Protein AF-A0ABD0J1U8-F1 (afdb_monomer_lite)

Organism: NCBI:txid370345

Sequence (239 aa):
SVDDGRGDAQSVDDGRGDVHSVDDGRGDVHSVDDGRGDVHSVDDGRGDVHSVDDGRGDVHSVDDGWGDAQSVDDGWGDAQSVDSSGEEGQGSTCTTLSYARHEAARKEAAKKKLLKQANRMVSRSTARIKPVEIGDNVLPVPKFDRGRGDPANLLGVILDNGVNGLRVGTKVGILSGKFPRNQLELTTYKGTKEMIPQSETTVRSAVRMMPVGHSQGFRKCHCQSTCLTVFMFESRHAL

pLDDT: mean 71.35, std 15.1, range [33.25, 96.44]

Structure (mmCIF, N/CA/C/O backbone):
data_AF-A0ABD0J1U8-F1
#
_entry.id   AF-A0ABD0J1U8-F1
#
loop_
_atom_site.group_PDB
_atom_site.id
_atom_site.type_symbol
_atom_site.label_atom_id
_atom_site.label_alt_id
_atom_site.label_comp_id
_atom_site.label_asym_id
_atom_site.label_entity_id
_atom_site.label_seq_id
_atom_site.pdbx_PDB_ins_code
_atom_site.Cartn_x
_atom_site.Cartn_y
_atom_site.Cartn_z
_atom_site.occupancy
_atom_site.B_iso_or_equiv
_atom_site.auth_seq_id
_atom_site.auth_comp_id
_atom_site.auth_asym_id
_atom_site.auth_atom_id
_atom_site.pdbx_PDB_model_num
ATOM 1 N N . SER A 1 1 ? -19.023 -8.502 51.034 1.00 64.81 1 SER A N 1
ATOM 2 C CA . SER A 1 1 ? -19.736 -8.436 52.329 1.00 64.81 1 SER A CA 1
ATOM 3 C C . SER A 1 1 ? -21.012 -9.254 52.225 1.00 64.81 1 SER A C 1
ATOM 5 O O . SER A 1 1 ? -21.463 -9.480 51.112 1.00 64.81 1 SER A O 1
ATOM 7 N N . VAL A 1 2 ? -21.542 -9.746 53.348 1.00 73.44 2 VAL A N 1
ATOM 8 C CA . VAL A 1 2 ? -22.869 -10.386 53.414 1.00 73.44 2 VAL A CA 1
ATOM 9 C C . VAL A 1 2 ? -23.603 -9.773 54.608 1.00 73.44 2 VAL A C 1
ATOM 11 O O . VAL A 1 2 ? -23.021 -9.788 55.699 1.00 73.44 2 VAL A O 1
ATOM 14 N N . ASP A 1 3 ? -24.795 -9.205 54.407 1.00 74.00 3 ASP A N 1
ATOM 15 C CA . ASP A 1 3 ? -25.694 -8.747 55.481 1.00 74.00 3 ASP A CA 1
ATOM 16 C C . ASP A 1 3 ? -27.055 -9.455 55.378 1.00 74.00 3 ASP A C 1
ATOM 18 O O . ASP A 1 3 ? -27.629 -9.559 54.304 1.00 74.00 3 ASP A O 1
ATOM 22 N N . ASP A 1 4 ? -27.559 -9.950 56.511 1.00 72.69 4 ASP A N 1
ATOM 23 C CA . ASP A 1 4 ? -28.862 -10.635 56.606 1.00 72.69 4 ASP A CA 1
ATOM 24 C C . ASP A 1 4 ? -29.835 -9.829 57.505 1.00 72.69 4 ASP A C 1
ATOM 26 O O . ASP A 1 4 ? -30.744 -10.378 58.144 1.00 72.69 4 ASP A O 1
ATOM 30 N N . GLY A 1 5 ? -29.565 -8.531 57.702 1.00 67.31 5 GLY A N 1
ATOM 31 C CA . GLY A 1 5 ? -30.065 -7.734 58.818 1.00 67.31 5 GLY A CA 1
ATOM 32 C C . GLY A 1 5 ? -30.777 -6.441 58.417 1.00 67.31 5 GLY A C 1
ATOM 33 O O . GLY A 1 5 ? -31.541 -6.369 57.461 1.00 67.31 5 GLY A O 1
ATOM 34 N N . ARG A 1 6 ? -30.627 -5.413 59.259 1.00 70.69 6 ARG A N 1
ATOM 35 C CA . ARG A 1 6 ? -30.940 -4.022 58.899 1.00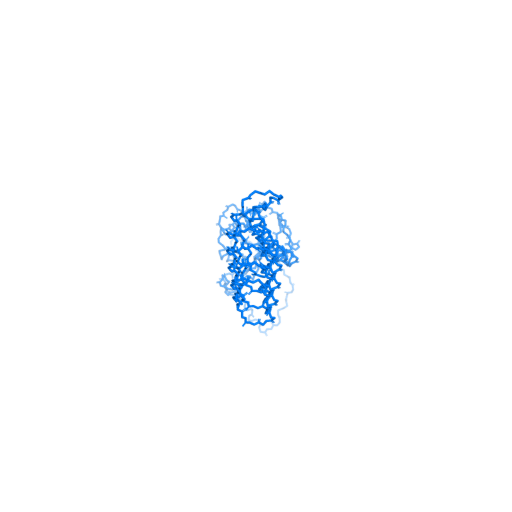 70.69 6 ARG A CA 1
ATOM 36 C C . ARG A 1 6 ? -29.615 -3.274 58.865 1.00 70.69 6 ARG A C 1
ATOM 38 O O . ARG A 1 6 ? -29.211 -2.749 59.909 1.00 70.69 6 ARG A O 1
ATOM 45 N N . GLY A 1 7 ? -28.948 -3.271 57.723 1.00 67.56 7 GLY A N 1
ATOM 46 C CA . GLY A 1 7 ? -27.665 -2.612 57.531 1.00 67.56 7 GLY A CA 1
ATOM 47 C C . GLY A 1 7 ? -27.258 -2.603 56.064 1.00 67.56 7 GLY A C 1
ATOM 48 O O . GLY A 1 7 ? -27.683 -3.461 55.309 1.00 67.56 7 GLY A O 1
ATOM 49 N N . ASP A 1 8 ? -26.445 -1.622 55.682 1.00 76.44 8 ASP A N 1
ATOM 50 C CA . ASP A 1 8 ? -25.986 -1.461 54.300 1.00 76.44 8 ASP A CA 1
ATOM 51 C C . ASP A 1 8 ? -24.741 -2.323 54.042 1.00 76.44 8 ASP A C 1
ATOM 53 O O . ASP A 1 8 ? -23.798 -2.343 54.850 1.00 76.44 8 ASP A O 1
ATOM 57 N N . ALA A 1 9 ? -24.690 -2.992 52.891 1.00 76.88 9 ALA A N 1
ATOM 58 C CA . ALA A 1 9 ? -23.528 -3.761 52.465 1.00 76.88 9 ALA A CA 1
ATOM 59 C C . ALA A 1 9 ? -22.595 -2.886 51.619 1.00 76.88 9 ALA A C 1
ATOM 61 O O . ALA A 1 9 ? -22.830 -2.652 50.438 1.00 76.88 9 ALA A O 1
ATOM 62 N N . GLN A 1 10 ? -21.488 -2.432 52.214 1.00 79.94 10 GLN A N 1
ATOM 63 C CA . GLN A 1 10 ? -20.494 -1.608 51.517 1.00 79.94 10 GLN A CA 1
ATOM 64 C C . GLN A 1 10 ? -19.186 -2.359 51.264 1.00 79.94 10 GLN A C 1
ATOM 66 O O . GLN A 1 10 ? -18.650 -3.022 52.158 1.00 79.94 10 GLN A O 1
ATOM 71 N N . SER A 1 11 ? -18.649 -2.223 50.055 1.00 79.25 11 SER A N 1
ATOM 72 C CA . SER A 1 11 ? -17.371 -2.813 49.656 1.00 79.25 11 SER A CA 1
ATOM 73 C C . SER A 1 11 ? -16.607 -1.903 48.694 1.00 79.25 11 SER A C 1
ATOM 75 O O . SER A 1 11 ? -17.197 -1.266 47.826 1.00 79.25 11 SER A O 1
ATOM 77 N N . VAL A 1 12 ? -15.291 -1.813 48.894 1.00 82.88 12 VAL A N 1
ATOM 78 C CA . VAL A 1 12 ? -14.382 -0.990 48.086 1.00 82.88 12 VAL A CA 1
ATOM 79 C C . VAL A 1 12 ? -13.095 -1.778 47.852 1.00 82.88 12 VAL A C 1
ATOM 81 O O . VAL A 1 12 ? -12.509 -2.255 48.832 1.00 82.88 12 VAL A O 1
ATOM 84 N N . ASP A 1 13 ? -12.657 -1.912 46.599 1.00 81.81 13 ASP A N 1
ATOM 85 C CA . ASP A 1 13 ? -11.310 -2.386 46.248 1.00 81.81 13 ASP A CA 1
ATOM 86 C C . ASP A 1 13 ? -10.577 -1.363 45.366 1.00 81.81 13 ASP A C 1
ATOM 88 O O . ASP A 1 13 ? -11.119 -0.841 44.403 1.00 81.81 13 ASP A O 1
ATOM 92 N N . ASP A 1 14 ? -9.311 -1.095 45.691 1.00 79.94 14 ASP A N 1
ATOM 93 C CA . ASP A 1 14 ? -8.431 -0.194 44.919 1.00 79.94 14 ASP A CA 1
ATOM 94 C C . ASP A 1 14 ? -7.269 -0.983 44.268 1.00 79.94 14 ASP A C 1
ATOM 96 O O . ASP A 1 14 ? -6.225 -0.433 43.890 1.00 79.94 14 ASP A O 1
ATOM 100 N N . GLY A 1 15 ? -7.360 -2.317 44.266 1.00 72.94 15 GLY A N 1
ATOM 101 C CA . GLY A 1 15 ? -6.222 -3.218 44.153 1.00 72.94 15 GLY A CA 1
ATOM 102 C C . GLY A 1 15 ? -6.317 -4.223 43.008 1.00 72.94 15 GLY A C 1
ATOM 103 O O . GLY A 1 15 ? -6.422 -3.892 41.829 1.00 72.94 15 GLY A O 1
ATOM 104 N N . ARG A 1 16 ? -6.092 -5.489 43.353 1.00 76.56 16 ARG A N 1
ATOM 105 C CA . ARG A 1 16 ? -6.311 -6.642 42.475 1.00 76.56 16 ARG A CA 1
ATOM 106 C C . ARG A 1 16 ? -7.128 -7.638 43.276 1.00 76.56 16 ARG A C 1
ATOM 108 O O . ARG A 1 16 ? -6.538 -8.512 43.919 1.00 76.56 16 ARG A O 1
ATOM 115 N N . GLY A 1 17 ? -8.437 -7.489 43.243 1.00 73.62 17 GLY A N 1
ATOM 116 C CA . GLY A 1 17 ? -9.381 -8.378 43.889 1.00 73.62 17 GLY A CA 1
ATOM 117 C C . GLY A 1 17 ? -10.767 -8.182 43.301 1.00 73.62 17 GLY A C 1
ATOM 118 O O . GLY A 1 17 ? -11.072 -7.123 42.777 1.00 73.62 17 GLY A O 1
ATOM 119 N N . ASP A 1 18 ? -11.577 -9.230 43.373 1.00 81.12 18 ASP A N 1
ATOM 120 C CA . ASP A 1 18 ? -12.975 -9.162 42.963 1.00 81.12 18 ASP A CA 1
ATOM 121 C C . ASP A 1 18 ? -13.814 -8.680 44.152 1.00 81.12 18 ASP A C 1
ATOM 123 O O . ASP A 1 18 ? -13.594 -9.092 45.303 1.00 81.12 18 ASP A O 1
ATOM 127 N N . VAL A 1 19 ? -14.785 -7.815 43.881 1.00 79.44 19 VAL A N 1
ATOM 128 C CA . VAL A 1 19 ? -15.700 -7.276 44.883 1.00 79.44 19 VAL A CA 1
ATOM 129 C C . VAL A 1 19 ? -16.987 -8.089 44.851 1.00 79.44 19 VAL A C 1
ATOM 131 O O . VAL A 1 19 ? -17.669 -8.146 43.838 1.00 79.44 19 VAL A O 1
ATOM 134 N N . HIS A 1 20 ? -17.345 -8.714 45.972 1.00 80.94 20 HIS A N 1
ATOM 135 C CA . HIS A 1 20 ? -18.583 -9.485 46.098 1.00 80.94 20 HIS A CA 1
ATOM 136 C C . HIS A 1 20 ? -19.423 -8.970 47.265 1.00 80.94 20 HIS A C 1
ATOM 138 O O . HIS A 1 20 ? -18.965 -9.025 48.413 1.00 80.94 20 HIS A O 1
ATOM 144 N N . SER A 1 21 ? -20.653 -8.547 46.983 1.00 80.38 21 SER A N 1
ATOM 145 C CA . SER A 1 21 ? -21.625 -8.052 47.965 1.00 80.38 21 SER A CA 1
ATOM 146 C C . SER A 1 21 ? -22.954 -8.783 47.821 1.00 80.38 21 SER A C 1
ATOM 148 O O . SER A 1 21 ? -23.446 -8.935 46.708 1.00 80.38 21 SER A O 1
ATOM 150 N N . VAL A 1 22 ? -23.503 -9.250 48.940 1.00 80.06 22 VAL A N 1
ATOM 151 C CA . VAL A 1 22 ? -24.814 -9.909 49.006 1.00 80.06 22 VAL A CA 1
ATOM 152 C C . VAL A 1 22 ? -25.609 -9.300 50.163 1.00 80.06 22 VAL A C 1
ATOM 154 O O . VAL A 1 22 ? -25.054 -9.194 51.260 1.00 80.06 22 VAL A O 1
ATOM 157 N N . ASP A 1 23 ? -26.856 -8.898 49.930 1.00 79.75 23 ASP A N 1
ATOM 158 C CA . ASP A 1 23 ? -27.799 -8.473 50.976 1.00 79.75 23 ASP A CA 1
ATOM 159 C C . ASP A 1 23 ? -29.132 -9.226 50.830 1.00 79.75 23 ASP A C 1
ATOM 161 O O . ASP A 1 23 ? -29.740 -9.237 49.765 1.00 79.75 23 ASP A O 1
ATOM 165 N N . ASP A 1 24 ? -29.576 -9.870 51.911 1.00 77.88 24 ASP A N 1
ATOM 166 C CA . ASP A 1 24 ? -30.868 -10.576 51.991 1.00 77.88 24 ASP A CA 1
ATOM 167 C C . ASP A 1 24 ? -31.862 -9.829 52.921 1.00 77.88 24 ASP A C 1
ATOM 169 O O . ASP A 1 24 ? -32.928 -10.340 53.295 1.00 77.88 24 ASP A O 1
ATOM 173 N N . GLY A 1 25 ? -31.483 -8.633 53.388 1.00 71.25 25 GLY A N 1
ATOM 174 C CA . GLY A 1 25 ? -32.097 -7.906 54.490 1.00 71.25 25 GLY A CA 1
ATOM 175 C C . GLY A 1 25 ? -32.844 -6.629 54.093 1.00 71.25 25 GLY A C 1
ATOM 176 O O . GLY A 1 25 ? -33.720 -6.596 53.227 1.00 71.25 25 GLY A O 1
ATOM 177 N N . ARG A 1 26 ? -32.625 -5.571 54.876 1.00 74.75 26 ARG A N 1
ATOM 178 C CA . ARG A 1 26 ? -33.184 -4.228 54.662 1.00 74.75 26 ARG A CA 1
ATOM 179 C C . ARG A 1 26 ? -32.033 -3.226 54.745 1.00 74.75 26 ARG A C 1
ATOM 181 O O . ARG A 1 26 ? -31.763 -2.722 55.844 1.00 74.75 26 ARG A O 1
ATOM 188 N N . GLY A 1 27 ? -31.408 -2.942 53.615 1.00 70.00 27 GLY A N 1
ATOM 189 C CA . GLY A 1 27 ? -30.281 -2.028 53.477 1.00 70.00 27 GLY A CA 1
ATOM 190 C C . GLY A 1 27 ? -29.896 -1.871 52.012 1.00 70.00 27 GLY A C 1
ATOM 191 O O . GLY A 1 27 ? -30.424 -2.582 51.169 1.00 70.00 27 GLY A O 1
ATOM 192 N N . ASP A 1 28 ? -29.031 -0.902 51.723 1.00 79.69 28 ASP A N 1
ATOM 193 C CA . ASP A 1 28 ? -28.550 -0.652 50.361 1.00 79.69 28 ASP A CA 1
ATOM 194 C C . ASP A 1 28 ? -27.205 -1.362 50.124 1.00 79.69 28 ASP A C 1
ATOM 196 O O . ASP A 1 28 ? -26.344 -1.432 51.016 1.00 79.69 28 ASP A O 1
ATOM 200 N N . VAL A 1 29 ? -26.971 -1.837 48.898 1.00 77.56 29 VAL A N 1
ATOM 201 C CA . VAL A 1 29 ? -25.691 -2.434 48.492 1.00 77.56 29 VAL A CA 1
ATOM 202 C C . VAL A 1 29 ? -24.868 -1.413 47.715 1.00 77.56 29 VAL A C 1
ATOM 204 O O . VAL A 1 29 ? -25.245 -0.987 46.630 1.00 77.56 29 VAL A O 1
ATOM 207 N N . HIS A 1 30 ? -23.682 -1.070 48.218 1.00 81.38 30 HIS A N 1
ATOM 208 C CA . HIS A 1 30 ? -22.736 -0.195 47.526 1.00 81.38 30 HIS A CA 1
ATOM 209 C C . HIS A 1 30 ? -21.399 -0.898 47.280 1.00 81.38 30 HIS A C 1
ATOM 211 O O . HIS A 1 30 ? -20.700 -1.285 48.221 1.00 81.38 30 HIS A O 1
ATOM 217 N N . SER A 1 31 ? -21.006 -1.009 46.012 1.00 80.38 31 SER A N 1
ATOM 218 C CA . SER A 1 31 ? -19.732 -1.614 45.608 1.00 80.38 31 SER A CA 1
ATOM 219 C C . SER A 1 31 ? -18.943 -0.671 44.700 1.00 80.38 31 SER A C 1
ATOM 221 O O . SER A 1 31 ? -19.500 -0.137 43.743 1.00 80.38 31 SER A O 1
ATOM 223 N N . VAL A 1 32 ? -17.658 -0.461 44.996 1.00 81.81 32 VAL A N 1
ATOM 224 C CA . VAL A 1 32 ? -16.749 0.380 44.195 1.00 81.81 32 VAL A CA 1
ATOM 225 C C . VAL A 1 32 ? -15.451 -0.383 43.907 1.00 81.81 32 VAL A C 1
ATOM 227 O O . VAL A 1 32 ? -14.836 -0.880 44.851 1.00 81.81 32 VAL A O 1
ATOM 230 N N . ASP A 1 33 ? -15.033 -0.477 42.642 1.00 80.62 33 ASP A N 1
ATOM 231 C CA . ASP A 1 33 ? -13.704 -0.983 42.246 1.00 80.62 33 ASP A CA 1
ATOM 232 C C . ASP A 1 33 ? -12.960 0.043 41.372 1.00 80.62 33 ASP A C 1
ATOM 234 O O . ASP A 1 33 ? -13.420 0.429 40.302 1.00 80.62 33 ASP A O 1
ATOM 238 N N . ASP A 1 34 ? -11.781 0.477 41.819 1.00 79.88 34 ASP A N 1
ATOM 239 C CA . ASP A 1 34 ? -10.870 1.349 41.053 1.00 79.88 34 ASP A CA 1
ATOM 240 C C . ASP A 1 34 ? -9.654 0.561 40.504 1.00 79.88 34 ASP A C 1
ATOM 242 O O . ASP A 1 34 ? -8.696 1.119 39.946 1.00 79.88 34 ASP A O 1
ATOM 246 N N . GLY A 1 35 ? -9.637 -0.757 40.719 1.00 73.19 35 GLY A N 1
ATOM 247 C CA . GLY A 1 35 ? -8.500 -1.642 40.542 1.00 73.19 35 GLY A CA 1
ATOM 248 C C . GLY A 1 35 ? -8.587 -2.550 39.316 1.00 73.19 35 GLY A C 1
ATOM 249 O O . GLY A 1 35 ? -8.679 -2.130 38.158 1.00 73.19 35 GLY A O 1
ATOM 250 N N . ARG A 1 36 ? -8.361 -3.843 39.544 1.00 75.12 36 ARG A N 1
ATOM 251 C CA . ARG A 1 36 ? -8.436 -4.882 38.515 1.00 75.12 36 ARG A CA 1
ATOM 252 C C . ARG A 1 36 ? -9.024 -6.143 39.132 1.00 75.12 36 ARG A C 1
ATOM 254 O O . ARG A 1 36 ? -8.248 -7.029 39.519 1.00 75.12 36 ARG A O 1
ATOM 261 N N . GLY A 1 37 ? -10.342 -6.222 39.116 1.00 70.38 37 GLY A N 1
ATOM 262 C CA . GLY A 1 37 ? -11.151 -7.398 39.400 1.00 70.38 37 GLY A CA 1
ATOM 263 C C . GLY A 1 37 ? -12.588 -7.151 38.959 1.00 70.38 37 GLY A C 1
ATOM 264 O O . GLY A 1 37 ? -12.885 -6.102 38.400 1.00 70.38 37 GLY A O 1
ATOM 265 N N . ASP A 1 38 ? -13.440 -8.151 39.136 1.00 80.62 38 ASP A N 1
ATOM 266 C CA . ASP A 1 38 ? -14.850 -8.072 38.756 1.00 80.62 38 ASP A CA 1
ATOM 267 C C . ASP A 1 38 ? -15.706 -7.668 39.973 1.00 80.62 38 ASP A C 1
ATOM 269 O O . ASP A 1 38 ? -15.421 -8.063 41.110 1.00 80.62 38 ASP A O 1
ATOM 273 N N . VAL A 1 39 ? -16.781 -6.908 39.751 1.00 78.19 39 VAL A N 1
ATOM 274 C CA . VAL A 1 39 ? -17.740 -6.516 40.795 1.00 78.19 39 VAL A CA 1
ATOM 275 C C . VAL A 1 39 ? -19.014 -7.334 40.647 1.00 78.19 39 VAL A C 1
ATOM 277 O O . VAL A 1 39 ? -19.671 -7.310 39.614 1.00 78.19 39 VAL A O 1
ATOM 280 N N . HIS A 1 40 ? -19.416 -8.021 41.708 1.00 81.88 40 HIS A N 1
ATOM 281 C CA . HIS A 1 40 ? -20.642 -8.800 41.779 1.00 81.88 40 HIS A CA 1
ATOM 282 C C . HIS A 1 40 ? -21.486 -8.346 42.971 1.00 81.88 40 HIS A C 1
ATOM 284 O O . HIS A 1 40 ? -21.055 -8.438 44.121 1.00 81.88 40 HIS A O 1
ATOM 290 N N . SER A 1 41 ? -22.701 -7.876 42.711 1.00 78.69 41 SER A N 1
ATOM 291 C CA . SER A 1 41 ? -23.666 -7.469 43.736 1.00 78.69 41 SER A CA 1
ATOM 292 C C . SER A 1 41 ? -24.975 -8.236 43.559 1.00 78.69 41 SER A C 1
ATOM 294 O O . SER A 1 41 ? -25.466 -8.349 42.438 1.00 78.69 41 SER A O 1
ATOM 296 N N . VAL A 1 42 ? -25.510 -8.787 44.646 1.00 79.56 42 VAL A N 1
ATOM 297 C CA . VAL A 1 42 ? -26.798 -9.496 44.670 1.00 79.56 42 VAL A CA 1
ATOM 298 C C . VAL A 1 42 ? -27.633 -8.956 45.829 1.00 79.56 42 VAL A C 1
ATOM 300 O O . VAL A 1 42 ? -27.123 -8.905 46.946 1.00 79.56 42 VAL A O 1
ATOM 303 N N . ASP A 1 43 ? -28.874 -8.556 45.570 1.00 77.31 43 ASP A N 1
ATOM 304 C CA . ASP A 1 43 ? -29.834 -8.127 46.595 1.00 77.31 43 ASP A CA 1
ATOM 305 C C . ASP A 1 43 ? -31.179 -8.849 46.405 1.00 77.31 43 ASP A C 1
ATOM 307 O O . ASP A 1 43 ? -31.808 -8.760 45.350 1.00 77.31 43 ASP A O 1
ATOM 311 N N . ASP A 1 44 ? -31.603 -9.588 47.431 1.00 76.69 44 ASP A N 1
ATOM 312 C CA . ASP A 1 44 ? -32.898 -10.287 47.490 1.00 76.69 44 ASP A CA 1
ATOM 313 C C . ASP A 1 44 ? -33.863 -9.616 48.507 1.00 76.69 44 ASP A C 1
ATOM 315 O O . ASP A 1 44 ? -34.956 -10.124 48.807 1.00 76.69 44 ASP A O 1
ATOM 319 N N . GLY A 1 45 ? -33.457 -8.481 49.084 1.00 69.75 45 GLY A N 1
ATOM 320 C CA . GLY A 1 45 ? -34.061 -7.801 50.223 1.00 69.75 45 GLY A CA 1
ATOM 321 C C . GLY A 1 45 ? -34.912 -6.570 49.877 1.00 69.75 45 GLY A C 1
AT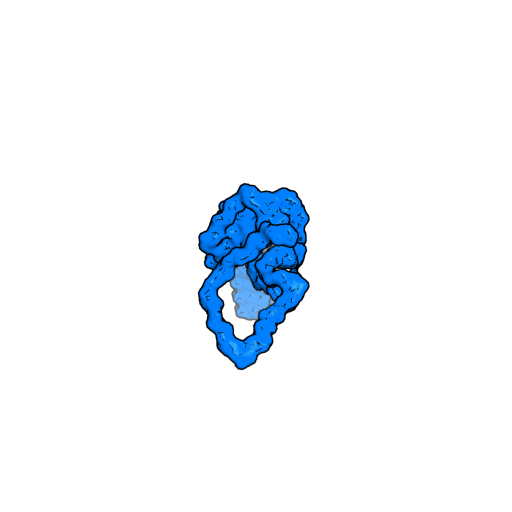OM 322 O O . GLY A 1 45 ? -35.764 -6.563 48.982 1.00 69.75 45 GLY A O 1
ATOM 323 N N . ARG A 1 46 ? -34.801 -5.522 50.703 1.00 71.69 46 ARG A N 1
ATOM 324 C CA . ARG A 1 46 ? -35.386 -4.196 50.432 1.00 71.69 46 ARG A CA 1
ATOM 325 C C . ARG A 1 46 ? -34.327 -3.103 50.576 1.00 71.69 46 ARG A C 1
ATOM 327 O O . ARG A 1 46 ? -34.181 -2.576 51.688 1.00 71.69 46 ARG A O 1
ATOM 334 N N . GLY A 1 47 ? -33.754 -2.700 49.455 1.00 69.06 47 GLY A N 1
ATOM 335 C CA . GLY A 1 47 ? -32.909 -1.525 49.278 1.00 69.06 47 GLY A CA 1
ATOM 336 C C . GLY A 1 47 ? -32.406 -1.460 47.842 1.00 69.06 47 GLY A C 1
ATOM 337 O O . GLY A 1 47 ? -32.834 -2.263 47.021 1.00 69.06 47 GLY A O 1
ATOM 338 N N . ASP A 1 48 ? -31.585 -0.460 47.536 1.00 75.88 48 ASP A N 1
ATOM 339 C CA . ASP A 1 48 ? -31.066 -0.228 46.186 1.00 75.88 48 ASP A CA 1
ATOM 340 C C . ASP A 1 48 ? -29.645 -0.796 46.030 1.00 75.88 48 ASP A C 1
ATOM 342 O O . ASP A 1 48 ? -28.822 -0.748 46.953 1.00 75.88 48 ASP A O 1
ATOM 346 N N . VAL A 1 49 ? -29.309 -1.261 44.823 1.00 71.94 49 VAL A N 1
ATOM 347 C CA . VAL A 1 49 ? -27.955 -1.725 44.486 1.00 71.94 49 VAL A CA 1
ATOM 348 C C . VAL A 1 49 ? -27.235 -0.682 43.640 1.00 71.94 49 VAL A C 1
ATOM 350 O O . VAL A 1 49 ? -27.671 -0.313 42.554 1.00 71.94 49 VAL A O 1
ATOM 353 N N . HIS A 1 50 ? -26.064 -0.247 44.088 1.00 78.00 50 HIS A N 1
ATOM 354 C CA . HIS A 1 50 ? -25.210 0.700 43.384 1.00 78.00 50 HIS A CA 1
ATOM 355 C C . HIS A 1 50 ? -23.790 0.150 43.230 1.00 78.00 50 HIS A C 1
ATOM 357 O O . HIS A 1 50 ? -23.049 0.002 44.204 1.00 78.00 50 HIS A O 1
ATOM 363 N N . SER A 1 51 ? -23.380 -0.087 41.987 1.00 73.69 51 SER A N 1
ATOM 364 C CA . SER A 1 51 ? -22.045 -0.586 41.644 1.00 73.69 51 SER A CA 1
ATOM 365 C C . SER A 1 51 ? -21.315 0.404 40.726 1.00 73.69 51 SER A C 1
ATOM 367 O O . SER A 1 51 ? -21.888 0.860 39.734 1.00 73.69 51 SER A O 1
ATOM 369 N N . VAL A 1 52 ? -20.061 0.734 41.040 1.00 76.50 52 VAL A N 1
ATOM 370 C CA . VAL A 1 52 ? -19.199 1.625 40.239 1.00 76.50 52 VAL A CA 1
ATOM 371 C C . VAL A 1 52 ? -17.853 0.943 39.979 1.00 76.50 52 VAL A C 1
ATOM 373 O O . VAL A 1 52 ? -17.221 0.498 40.932 1.00 76.50 52 VAL A O 1
ATOM 376 N N . ASP A 1 53 ? -17.420 0.871 38.718 1.00 73.75 53 ASP A N 1
ATOM 377 C CA . ASP A 1 53 ? -16.088 0.377 38.325 1.00 73.75 53 ASP A CA 1
ATOM 378 C C . ASP A 1 53 ? -15.371 1.373 37.391 1.00 73.75 53 ASP A C 1
ATOM 380 O O . ASP A 1 53 ? -15.839 1.670 36.288 1.00 73.75 53 ASP A O 1
ATOM 384 N N . ASP A 1 54 ? -14.220 1.885 37.831 1.00 72.94 54 ASP A N 1
ATOM 385 C CA . ASP A 1 54 ? -13.323 2.760 37.051 1.00 72.94 54 ASP A CA 1
ATOM 386 C C . ASP A 1 54 ? -12.043 2.017 36.589 1.00 72.94 54 ASP A C 1
ATOM 388 O O . ASP A 1 54 ? -11.142 2.586 35.949 1.00 72.94 54 ASP A O 1
ATOM 392 N N . GLY A 1 55 ? -11.944 0.730 36.920 1.00 66.25 55 GLY A N 1
ATOM 393 C CA . GLY A 1 55 ? -10.788 -0.134 36.777 1.00 66.25 55 GLY A CA 1
ATOM 394 C C . GLY A 1 55 ? -10.812 -1.034 35.537 1.00 66.25 55 GLY A C 1
ATOM 395 O O . GLY A 1 55 ? -10.989 -0.614 34.384 1.00 66.25 55 GLY A O 1
ATOM 396 N N . ARG A 1 56 ? -10.447 -2.304 35.736 1.00 68.06 56 ARG A N 1
ATOM 397 C CA . ARG A 1 56 ? -10.352 -3.312 34.669 1.00 68.06 56 ARG A CA 1
ATOM 398 C C . ARG A 1 56 ? -10.919 -4.653 35.129 1.00 68.06 56 ARG A C 1
ATOM 400 O O . ARG A 1 56 ? -10.134 -5.591 35.314 1.00 68.06 56 ARG A O 1
ATOM 407 N N . GLY A 1 57 ? -12.239 -4.743 35.151 1.00 64.81 57 GLY A N 1
ATOM 408 C CA . GLY A 1 57 ? -13.025 -5.974 35.182 1.00 64.81 57 GLY A CA 1
ATOM 409 C C . GLY A 1 57 ? -14.479 -5.685 34.828 1.00 64.81 57 GLY A C 1
ATOM 410 O O . GLY A 1 57 ? -14.769 -4.612 34.311 1.00 64.81 57 GLY A O 1
ATOM 411 N N . ASP A 1 58 ? -15.339 -6.684 34.981 1.00 73.75 58 ASP A N 1
ATOM 412 C CA . ASP A 1 58 ? -16.754 -6.618 34.619 1.00 73.75 58 ASP A CA 1
ATOM 413 C C . ASP A 1 58 ? -17.628 -6.382 35.867 1.00 73.75 58 ASP A C 1
ATOM 415 O O . ASP A 1 58 ? -17.328 -6.875 36.956 1.00 73.75 58 ASP A O 1
ATOM 419 N N . VAL A 1 59 ? -18.748 -5.67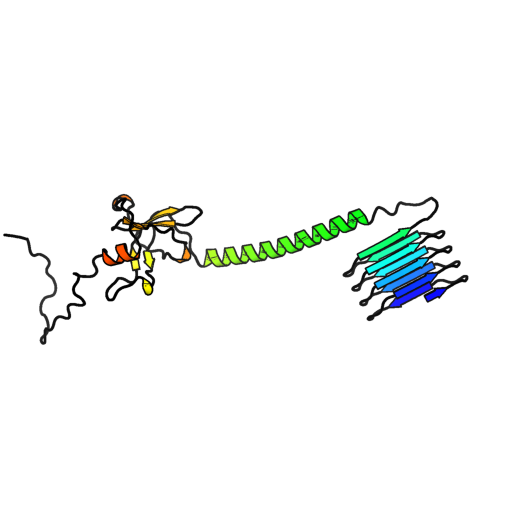0 35.711 1.00 69.44 59 VAL A N 1
ATOM 420 C CA . VAL A 1 59 ? -19.727 -5.421 36.783 1.00 69.44 59 VAL A CA 1
ATOM 421 C C . VAL A 1 59 ? -20.992 -6.238 36.540 1.00 69.44 59 VAL A C 1
ATOM 423 O O . VAL A 1 59 ? -21.584 -6.193 35.464 1.00 69.44 59 VAL A O 1
ATOM 426 N N . HIS A 1 60 ? -21.454 -6.949 37.560 1.00 75.19 60 HIS A N 1
ATOM 427 C CA . HIS A 1 60 ? -22.661 -7.763 37.544 1.00 75.19 60 HIS A CA 1
ATOM 428 C C . HIS A 1 60 ? -23.511 -7.485 38.785 1.00 75.19 60 HIS A C 1
ATOM 430 O O . HIS A 1 60 ? -23.150 -7.882 39.892 1.00 75.19 60 HIS A O 1
ATOM 436 N N . SER A 1 61 ? -24.670 -6.869 38.589 1.00 71.12 61 SER A N 1
ATOM 437 C CA . SER A 1 61 ? -25.636 -6.563 39.644 1.00 71.12 61 SER A CA 1
ATOM 438 C C . SER A 1 61 ? -26.942 -7.320 39.387 1.00 71.12 61 SER A C 1
ATOM 440 O O . SER A 1 61 ? -27.445 -7.330 38.261 1.00 71.12 61 SER A O 1
ATOM 442 N N . VAL A 1 62 ? -27.481 -7.976 40.409 1.00 72.94 62 VAL A N 1
ATOM 443 C CA . VAL A 1 62 ? -28.777 -8.667 40.363 1.00 72.94 62 VAL A CA 1
ATOM 444 C C . VAL A 1 62 ? -29.609 -8.197 41.551 1.00 72.94 62 VAL A C 1
ATOM 446 O O . VAL A 1 62 ? -29.144 -8.319 42.679 1.00 72.94 62 VAL A O 1
ATOM 449 N N . ASP A 1 63 ? -30.803 -7.673 41.292 1.00 71.88 63 ASP A N 1
ATOM 450 C CA . ASP A 1 63 ? -31.783 -7.291 42.312 1.00 71.88 63 ASP A CA 1
ATOM 451 C C . ASP A 1 63 ? -33.127 -7.980 42.020 1.00 71.88 63 ASP A C 1
ATOM 453 O O . ASP A 1 63 ? -33.810 -7.693 41.027 1.00 71.88 63 ASP A O 1
ATOM 457 N N . ASP A 1 64 ? -33.490 -8.932 42.882 1.00 68.88 64 ASP A N 1
ATOM 458 C CA . ASP A 1 64 ? -34.773 -9.643 42.858 1.00 68.88 64 ASP A CA 1
ATOM 459 C C . ASP A 1 64 ? -35.720 -9.176 43.997 1.00 68.88 64 ASP A C 1
ATOM 461 O O . ASP A 1 64 ? -36.801 -9.750 44.206 1.00 68.88 64 ASP A O 1
ATOM 465 N N . GLY A 1 65 ? -35.332 -8.119 44.721 1.00 64.56 65 GLY A N 1
ATOM 466 C CA . GLY A 1 65 ? -35.990 -7.538 45.886 1.00 64.56 65 GLY A CA 1
ATOM 467 C C . GLY A 1 65 ? -36.947 -6.371 45.589 1.00 64.56 65 GLY A C 1
ATOM 468 O O . GLY A 1 65 ? -37.628 -6.305 44.561 1.00 64.56 65 GLY A O 1
ATOM 469 N N . TRP A 1 66 ? -37.111 -5.468 46.567 1.00 63.53 66 TRP A N 1
ATOM 470 C CA . TRP A 1 66 ? -37.853 -4.203 46.398 1.00 63.53 66 TRP A CA 1
ATOM 471 C C . TRP A 1 66 ? -36.887 -3.011 46.400 1.00 63.53 66 TRP A C 1
ATOM 473 O O . TRP A 1 66 ? -36.826 -2.292 47.406 1.00 63.53 66 TRP A O 1
ATOM 483 N N . GLY A 1 67 ? -36.224 -2.799 45.265 1.00 63.44 67 GLY A N 1
ATOM 484 C CA . GLY A 1 67 ? -35.358 -1.660 44.960 1.00 63.44 67 GLY A CA 1
ATOM 485 C C . GLY A 1 67 ? -35.041 -1.564 43.466 1.00 63.44 67 GLY A C 1
ATOM 486 O O . GLY A 1 67 ? -35.744 -2.169 42.645 1.00 63.44 67 GLY A O 1
ATOM 487 N N . ASP A 1 68 ? -34.040 -0.749 43.133 1.00 62.19 68 ASP A N 1
ATOM 488 C CA . ASP A 1 68 ? -33.455 -0.636 41.794 1.00 62.19 68 ASP A CA 1
ATOM 489 C C . ASP A 1 68 ? -31.945 -0.971 41.819 1.00 62.19 68 ASP A C 1
ATOM 491 O O . ASP A 1 68 ? -31.212 -0.475 42.681 1.00 62.19 68 ASP A O 1
ATOM 495 N N . ALA A 1 69 ? -31.424 -1.683 40.806 1.00 62.62 69 ALA A N 1
ATOM 496 C CA . ALA A 1 69 ? -29.983 -1.813 40.583 1.00 62.62 69 ALA A CA 1
ATOM 497 C C . ALA A 1 69 ? -29.444 -0.844 39.521 1.00 62.62 69 ALA A C 1
ATOM 499 O O . ALA A 1 69 ? -29.865 -0.779 38.361 1.00 62.62 69 ALA A O 1
ATOM 500 N N . GLN A 1 70 ? -28.388 -0.129 39.896 1.00 67.44 70 GLN A N 1
ATOM 501 C CA . GLN A 1 70 ? -27.634 0.770 39.037 1.00 67.44 70 GLN A CA 1
ATOM 502 C C . GLN A 1 70 ? -26.159 0.375 39.011 1.00 67.44 70 GLN A C 1
ATOM 504 O O . GLN A 1 70 ? -25.468 0.399 40.026 1.00 67.44 70 GLN A O 1
ATOM 509 N N . SER A 1 71 ? -25.654 0.088 37.813 1.00 63.97 71 SER A N 1
ATOM 510 C CA . SER A 1 71 ? -24.238 -0.191 37.568 1.00 63.97 71 SER A CA 1
ATOM 511 C C . SER A 1 71 ? -23.643 0.840 36.606 1.00 63.97 71 SER A C 1
ATOM 513 O O . SER A 1 71 ? -24.198 1.062 35.523 1.00 63.97 71 SER A O 1
ATOM 515 N N . VAL A 1 72 ? -22.508 1.435 36.968 1.00 65.94 72 VAL A N 1
ATOM 516 C CA . VAL A 1 72 ? -21.733 2.364 36.131 1.00 65.94 72 VAL A CA 1
ATOM 517 C C . VAL A 1 72 ? -20.323 1.801 35.945 1.00 65.94 72 VAL A C 1
ATOM 519 O O . VAL A 1 72 ? -19.667 1.486 36.929 1.00 65.94 72 VAL A O 1
ATOM 522 N N . ASP A 1 73 ? -19.870 1.676 34.696 1.00 63.09 73 ASP A N 1
ATOM 523 C CA . ASP A 1 73 ? -18.515 1.222 34.341 1.00 63.09 73 ASP A CA 1
ATOM 524 C C . ASP A 1 73 ? -17.898 2.198 33.327 1.00 63.09 73 ASP A C 1
ATOM 526 O O . ASP A 1 73 ? -18.336 2.283 32.170 1.00 63.09 73 ASP A O 1
ATOM 530 N N . ASP A 1 74 ? -16.906 2.964 33.785 1.00 64.62 74 ASP A N 1
ATOM 531 C CA . ASP A 1 74 ? -16.102 3.888 32.973 1.00 64.62 74 ASP A CA 1
ATOM 532 C C . ASP A 1 74 ? -14.710 3.291 32.627 1.00 64.62 74 ASP A C 1
ATOM 534 O O . ASP A 1 74 ? -13.871 3.941 31.978 1.00 64.62 74 ASP A O 1
ATOM 538 N N . GLY A 1 75 ? -14.482 2.027 33.004 1.00 59.66 75 GLY A N 1
ATOM 539 C CA . GLY A 1 75 ? -13.253 1.251 32.898 1.00 59.66 75 GLY A CA 1
ATOM 540 C C . GLY A 1 75 ? -13.107 0.391 31.628 1.00 59.66 75 GLY A C 1
ATOM 541 O O . GLY A 1 75 ? -13.450 0.772 30.497 1.00 59.66 75 GLY A O 1
ATOM 542 N N . TRP A 1 76 ? -12.418 -0.751 31.768 1.00 57.44 76 TRP A N 1
ATOM 543 C CA . TRP A 1 76 ? -12.040 -1.661 30.665 1.00 57.44 76 TRP A CA 1
ATOM 544 C C . TRP A 1 76 ? -12.841 -2.974 30.591 1.00 57.44 76 TRP A C 1
ATOM 546 O O . TRP A 1 76 ? -12.411 -3.851 29.824 1.00 57.44 76 TRP A O 1
ATOM 556 N N . GLY A 1 77 ? -13.962 -3.104 31.300 1.00 55.06 77 GLY A N 1
ATOM 557 C CA . GLY A 1 77 ? -14.880 -4.240 31.172 1.00 55.06 77 GLY A CA 1
ATOM 558 C C . GLY A 1 77 ? -16.279 -3.856 30.703 1.00 55.06 77 GLY A C 1
ATOM 559 O O . GLY A 1 77 ? -16.425 -2.925 29.897 1.00 55.06 77 GLY A O 1
ATOM 560 N N . ASP A 1 78 ? -17.247 -4.689 31.082 1.00 57.47 78 ASP A N 1
ATOM 561 C CA . ASP A 1 78 ? -18.666 -4.587 30.762 1.00 57.47 78 ASP A CA 1
ATOM 562 C C . ASP A 1 78 ? -19.522 -4.572 32.051 1.00 57.47 78 ASP A C 1
ATOM 564 O O . ASP A 1 78 ? -19.347 -5.412 32.929 1.00 57.47 78 ASP A O 1
ATOM 568 N N . ALA A 1 79 ? -20.539 -3.703 32.119 1.00 59.34 79 ALA A N 1
ATOM 569 C CA . ALA A 1 79 ? -21.530 -3.686 33.202 1.00 59.34 79 ALA A CA 1
ATOM 570 C C . ALA A 1 79 ? -22.876 -4.324 32.811 1.00 59.34 79 ALA A C 1
ATOM 572 O O . ALA A 1 79 ? -23.446 -4.039 31.748 1.00 59.34 79 ALA A O 1
ATOM 573 N N . GLN A 1 80 ? -23.415 -5.159 33.697 1.00 63.34 80 GLN A N 1
ATOM 574 C CA . GLN A 1 80 ? -24.700 -5.839 33.572 1.00 63.34 80 GLN A CA 1
ATOM 575 C C . GLN A 1 80 ? -25.509 -5.669 34.857 1.00 63.34 80 GLN A C 1
ATOM 577 O O . GLN A 1 80 ? -25.059 -6.090 35.916 1.00 63.34 80 GLN A O 1
ATOM 582 N N . SER A 1 81 ? -26.724 -5.133 34.747 1.00 61.69 81 SER A N 1
ATOM 583 C CA . SER A 1 81 ? -27.713 -5.142 35.825 1.00 61.69 81 SER A CA 1
ATOM 584 C C . SER A 1 81 ? -28.968 -5.906 35.404 1.00 61.69 81 SER A C 1
ATOM 586 O O . SER A 1 81 ? -29.386 -5.851 34.238 1.00 61.69 81 SER A O 1
ATOM 588 N N . VAL A 1 82 ? -29.541 -6.660 36.339 1.00 65.94 82 VAL A N 1
ATOM 589 C CA . VAL A 1 82 ? -30.800 -7.392 36.178 1.00 65.94 82 VAL A CA 1
ATOM 590 C C . VAL A 1 82 ? -31.704 -7.025 37.349 1.00 65.94 82 VAL A C 1
ATOM 592 O O . VAL A 1 82 ? -31.381 -7.382 38.473 1.00 65.94 82 VAL A O 1
ATOM 595 N N . ASP A 1 83 ? -32.818 -6.350 37.053 1.00 60.09 83 ASP A N 1
ATOM 596 C CA . ASP A 1 83 ? -33.822 -5.928 38.038 1.00 60.09 83 ASP A CA 1
ATOM 597 C C . ASP A 1 83 ? -35.153 -6.638 37.792 1.00 60.09 83 ASP A C 1
ATOM 599 O O . ASP A 1 83 ? -35.721 -6.552 36.692 1.00 60.09 83 ASP A O 1
ATOM 603 N N . SER A 1 84 ? -35.683 -7.287 38.826 1.00 54.78 84 SER A N 1
ATOM 604 C CA . SER A 1 84 ? -37.001 -7.933 38.819 1.00 54.78 84 SER A CA 1
ATOM 605 C C . SER A 1 84 ? -38.034 -7.162 39.663 1.00 54.78 84 SER A C 1
ATOM 607 O O . SER A 1 84 ? -38.934 -7.772 40.241 1.00 54.78 84 SER A O 1
ATOM 609 N N . SER A 1 85 ? -37.951 -5.830 39.761 1.00 51.88 85 SER A N 1
ATOM 610 C CA . SER A 1 85 ? -38.818 -5.054 40.662 1.00 51.88 85 SER A CA 1
ATOM 611 C C . SER A 1 85 ? -40.253 -4.837 40.130 1.00 51.88 85 SER A C 1
ATOM 613 O O . SER A 1 85 ? -40.521 -4.611 38.944 1.00 51.88 85 SER A O 1
ATOM 615 N N . GLY A 1 86 ? -41.232 -4.941 41.039 1.00 49.59 86 GLY A N 1
ATOM 616 C CA . GLY A 1 86 ? -42.656 -4.713 40.779 1.00 49.59 86 GLY A CA 1
ATOM 617 C C . GLY A 1 86 ? -43.050 -3.231 40.837 1.00 49.59 86 GLY A C 1
ATOM 618 O O . GLY A 1 86 ? -43.360 -2.738 41.912 1.00 49.59 86 GLY A O 1
ATOM 619 N N . GLU A 1 87 ? -43.081 -2.589 39.662 1.00 46.34 87 GLU A N 1
ATOM 620 C CA . GLU A 1 87 ? -43.700 -1.295 39.274 1.00 46.34 87 GLU A CA 1
ATOM 621 C C . GLU A 1 87 ? -43.506 -0.048 40.178 1.00 46.34 87 GLU A C 1
ATOM 623 O O . GLU A 1 87 ? -44.174 0.121 41.191 1.00 46.34 87 GLU A O 1
ATOM 628 N N . GLU A 1 88 ? -42.712 0.928 39.713 1.00 42.56 88 GLU A N 1
ATOM 629 C CA . GLU A 1 88 ? -43.127 2.227 39.123 1.00 42.56 88 GLU A CA 1
ATOM 630 C C . GLU A 1 88 ? -41.965 3.242 39.220 1.00 42.56 88 GLU A C 1
ATOM 632 O O . GLU A 1 88 ? -41.790 3.897 40.243 1.00 42.56 88 GLU A O 1
ATOM 637 N N . GLY A 1 89 ? -41.218 3.473 38.131 1.00 36.22 89 GLY A N 1
ATOM 638 C CA . GLY A 1 89 ? -40.319 4.635 38.082 1.00 36.22 89 GLY A CA 1
ATOM 639 C C . GLY A 1 89 ? -39.155 4.554 37.104 1.00 36.22 89 GLY A C 1
ATOM 640 O O . GLY A 1 89 ? -38.089 4.084 37.436 1.00 36.22 89 GLY A O 1
ATOM 641 N N . GLN A 1 90 ? -39.332 5.121 35.909 1.00 36.25 90 GLN A N 1
ATOM 642 C CA . GLN A 1 90 ? -38.231 5.564 35.034 1.00 36.25 90 GLN A CA 1
ATOM 643 C C . GLN A 1 90 ? -37.228 4.490 34.586 1.00 36.25 90 GLN A C 1
ATOM 645 O O . GLN A 1 90 ? -36.024 4.687 34.625 1.00 36.25 90 GLN A O 1
ATOM 650 N N . GLY A 1 91 ? -37.776 3.429 33.994 1.00 36.62 91 GLY A N 1
ATOM 651 C CA . GLY A 1 91 ? -37.242 2.752 32.813 1.00 36.62 91 GLY A CA 1
ATOM 652 C C . GLY A 1 91 ? -35.722 2.713 32.675 1.00 36.62 91 GLY A C 1
ATOM 653 O O . GLY A 1 91 ? -35.159 3.509 31.922 1.00 36.62 91 GLY A O 1
ATOM 654 N N . SER A 1 92 ? -35.111 1.693 33.276 1.00 46.34 92 SER A N 1
ATOM 655 C CA . SER A 1 92 ? -33.821 1.138 32.870 1.00 46.34 92 SER A CA 1
ATOM 656 C C . SER A 1 92 ? -33.863 0.816 31.374 1.00 46.34 92 SER A C 1
ATOM 658 O O . SER A 1 92 ? -34.297 -0.247 30.921 1.00 46.34 92 SER A O 1
ATOM 660 N N . THR A 1 93 ? -33.484 1.793 30.546 1.00 38.72 93 THR A N 1
ATOM 661 C CA . THR A 1 93 ? -33.427 1.627 29.099 1.00 38.72 93 THR A CA 1
ATOM 662 C C . THR A 1 93 ? -32.227 0.759 28.748 1.00 38.72 93 THR A C 1
ATOM 664 O O . THR A 1 93 ? -31.144 1.263 28.479 1.00 38.72 93 THR A O 1
ATOM 667 N N . CYS A 1 94 ? -32.465 -0.548 28.697 1.00 42.84 94 CYS A N 1
ATOM 668 C CA . CYS A 1 94 ? -31.886 -1.492 27.746 1.00 42.84 94 CYS A CA 1
ATOM 669 C C . CYS A 1 94 ? -30.382 -1.295 27.433 1.00 42.84 94 CYS A C 1
ATOM 671 O O . CYS A 1 94 ? -29.992 -0.762 26.387 1.00 42.84 94 CYS A O 1
ATOM 673 N N . THR A 1 95 ? -29.550 -1.845 28.315 1.00 46.34 95 THR A N 1
ATOM 674 C CA . THR A 1 95 ? -28.089 -2.059 28.239 1.00 46.34 95 THR A CA 1
ATOM 675 C C . THR A 1 95 ? -27.621 -2.782 26.962 1.00 46.34 95 THR A C 1
ATOM 677 O O . THR A 1 95 ? -26.484 -2.623 26.521 1.00 46.34 95 THR A O 1
ATOM 680 N N . THR A 1 96 ? -28.495 -3.513 26.260 1.00 42.53 96 THR A N 1
ATOM 681 C CA . THR A 1 96 ? -28.119 -4.162 24.983 1.00 42.53 96 THR A CA 1
ATOM 682 C C . THR A 1 96 ? -27.908 -3.165 23.829 1.00 42.53 96 THR A C 1
ATOM 684 O O . THR A 1 96 ? -27.135 -3.431 22.904 1.00 42.53 96 THR A O 1
ATOM 687 N N . LEU A 1 97 ? -28.534 -1.980 23.881 1.00 42.03 97 LEU A N 1
ATOM 688 C CA . LEU A 1 97 ? -28.369 -0.928 22.867 1.00 42.03 97 LEU A CA 1
ATOM 689 C C . LEU A 1 97 ? -27.105 -0.079 23.079 1.00 42.03 97 LEU A C 1
ATOM 691 O O . LEU A 1 97 ? -26.583 0.474 22.106 1.00 42.03 97 LEU A O 1
ATOM 695 N N . SER A 1 98 ? -26.599 0.037 24.311 1.00 49.19 98 SER A N 1
ATOM 696 C CA . SER A 1 98 ? -25.340 0.734 24.613 1.00 49.19 98 SER A CA 1
ATOM 697 C C . SER A 1 98 ? -24.124 -0.120 24.237 1.00 49.19 98 SER A C 1
ATOM 699 O O . SER A 1 98 ? -23.216 0.397 23.581 1.00 49.19 98 SER A O 1
ATOM 701 N N . TYR A 1 99 ? -24.161 -1.431 24.504 1.00 48.94 99 TYR A N 1
ATOM 702 C CA . TYR A 1 99 ? -23.117 -2.390 24.116 1.00 48.94 99 TYR A CA 1
ATOM 703 C C . TYR A 1 99 ? -22.837 -2.377 22.606 1.00 48.94 99 TYR A C 1
ATOM 705 O O . TYR A 1 99 ? -21.704 -2.169 22.162 1.00 48.94 99 TYR A O 1
ATOM 713 N N . ALA A 1 100 ? -23.888 -2.484 21.785 1.00 51.25 100 ALA A N 1
ATOM 714 C CA . ALA A 1 100 ? -23.757 -2.444 20.328 1.00 51.25 100 ALA A CA 1
ATOM 715 C C . ALA A 1 100 ? -23.161 -1.113 19.823 1.00 51.25 100 ALA A C 1
ATOM 717 O O . ALA A 1 100 ? -22.421 -1.092 18.835 1.00 51.25 100 ALA A O 1
ATOM 718 N N . ARG A 1 101 ? -23.447 0.006 20.506 1.00 57.81 101 ARG A N 1
ATOM 719 C CA . ARG A 1 101 ? -22.893 1.328 20.172 1.00 57.81 101 ARG A CA 1
ATOM 720 C C . ARG A 1 101 ? -21.427 1.459 20.585 1.00 57.81 101 ARG A C 1
ATOM 722 O O . ARG A 1 101 ? -20.641 1.971 19.788 1.00 57.81 101 ARG A O 1
ATOM 729 N N . HIS A 1 102 ? -21.041 0.975 21.766 1.00 58.19 102 HIS A N 1
ATOM 730 C CA . HIS A 1 102 ? -19.649 0.989 22.230 1.00 58.19 102 HIS A CA 1
ATOM 731 C C . HIS A 1 102 ? -18.759 0.070 21.391 1.00 58.19 102 HIS A C 1
ATOM 733 O O . HIS A 1 102 ? -17.666 0.470 20.977 1.00 58.19 102 HIS A O 1
ATOM 739 N N . GLU A 1 103 ? -19.236 -1.126 21.046 1.00 64.88 103 GLU A N 1
ATOM 740 C CA . GLU A 1 103 ? -18.491 -2.045 20.188 1.00 64.88 103 GLU A CA 1
ATOM 741 C C . GLU A 1 103 ? -18.324 -1.473 18.767 1.00 64.88 103 GLU A C 1
ATOM 743 O O . GLU A 1 103 ? -17.225 -1.501 18.197 1.00 64.88 103 GLU A O 1
ATOM 748 N N . ALA A 1 104 ? -19.383 -0.874 18.208 1.00 70.50 104 ALA A N 1
ATOM 749 C CA . ALA A 1 104 ? -19.314 -0.172 16.929 1.00 70.50 104 ALA A CA 1
ATOM 750 C C . ALA A 1 104 ? -18.321 1.004 16.977 1.00 70.50 104 ALA A C 1
ATOM 752 O O . ALA A 1 104 ? -17.460 1.112 16.100 1.00 70.50 104 ALA A O 1
ATOM 753 N N . ALA A 1 105 ? -18.361 1.828 18.029 1.00 75.19 105 ALA A N 1
ATOM 754 C CA . ALA A 1 105 ? -17.444 2.952 18.212 1.00 75.19 105 ALA A CA 1
ATOM 755 C C . ALA A 1 105 ? -15.976 2.498 18.340 1.00 75.19 105 ALA A C 1
ATOM 757 O O . ALA A 1 105 ? -15.084 3.080 17.711 1.00 75.19 105 ALA A O 1
ATOM 758 N N . ARG A 1 106 ? -15.706 1.413 19.084 1.00 78.94 106 ARG A N 1
ATOM 759 C CA . ARG A 1 106 ? -14.365 0.812 19.210 1.00 78.94 106 ARG A CA 1
ATOM 760 C C . ARG A 1 106 ? -13.863 0.286 17.856 1.00 78.94 106 ARG A C 1
ATOM 762 O O . ARG A 1 106 ? -12.727 0.587 17.464 1.00 78.94 106 ARG A O 1
ATOM 769 N N . LYS A 1 107 ? -14.708 -0.421 17.093 1.00 79.75 107 LYS A N 1
ATOM 770 C CA . LYS A 1 107 ? -14.392 -0.906 15.732 1.00 79.75 107 LYS A CA 1
ATOM 771 C C . LYS A 1 107 ? -14.102 0.251 14.768 1.00 79.75 107 LYS A C 1
ATOM 773 O O . LYS A 1 107 ? -13.121 0.201 14.018 1.00 79.75 107 LYS A O 1
ATOM 778 N N . GLU A 1 108 ? -14.891 1.323 14.809 1.00 85.50 108 GLU A N 1
ATOM 779 C CA . GLU A 1 108 ? -14.672 2.514 13.980 1.00 85.50 108 GLU A CA 1
ATOM 780 C C . GLU A 1 108 ? -13.381 3.256 14.341 1.00 85.50 108 GLU A C 1
ATOM 782 O O . GLU A 1 108 ? -12.610 3.636 13.449 1.00 85.50 108 GLU A O 1
ATOM 787 N N . ALA A 1 109 ? -13.082 3.412 15.633 1.00 86.94 109 ALA A N 1
ATOM 788 C CA . ALA A 1 109 ? -11.842 4.027 16.094 1.00 86.94 109 ALA A CA 1
ATOM 789 C C . ALA A 1 109 ? -10.608 3.219 15.654 1.00 86.94 109 ALA A C 1
ATOM 791 O O . ALA A 1 109 ? -9.625 3.796 15.168 1.00 86.94 109 ALA A O 1
ATOM 792 N N . ALA A 1 110 ? -10.664 1.887 15.760 1.00 90.25 110 ALA A N 1
ATOM 793 C CA . ALA A 1 110 ? -9.614 0.992 15.276 1.00 90.25 110 ALA A CA 1
ATOM 794 C C . ALA A 1 110 ? -9.420 1.121 13.755 1.00 90.25 110 ALA A C 1
ATOM 796 O O . ALA A 1 110 ? -8.299 1.350 13.285 1.00 90.25 110 ALA A O 1
ATOM 797 N N . LYS A 1 111 ? -10.515 1.093 12.982 1.00 94.38 111 LYS A N 1
ATOM 798 C CA . LYS A 1 111 ? -10.497 1.313 11.527 1.00 94.38 111 LYS A CA 1
ATOM 799 C C . LYS A 1 111 ? -9.877 2.664 11.167 1.00 94.38 111 LYS A C 1
ATOM 801 O O . LYS A 1 111 ? -9.039 2.735 10.269 1.00 94.38 111 LYS A O 1
ATOM 806 N N . LYS A 1 112 ? -10.219 3.738 11.886 1.00 94.62 112 LYS A N 1
ATOM 807 C CA . LYS A 1 112 ? -9.668 5.085 11.662 1.00 94.62 112 LYS A CA 1
ATOM 808 C C . LYS A 1 112 ? -8.156 5.137 11.893 1.00 94.62 112 LYS A C 1
ATOM 810 O O . LYS A 1 112 ? -7.445 5.768 11.107 1.00 94.62 112 LYS A O 1
ATOM 815 N N . LYS A 1 113 ? -7.642 4.459 12.926 1.00 95.62 113 LYS A N 1
ATOM 816 C CA . LYS A 1 113 ? -6.193 4.354 13.190 1.00 95.62 113 LYS A CA 1
ATOM 817 C C . LYS A 1 113 ? -5.471 3.614 12.059 1.00 95.62 113 LYS A C 1
ATOM 819 O O . LYS A 1 113 ? -4.469 4.124 11.553 1.00 95.62 113 LYS A O 1
ATOM 824 N N . LEU A 1 114 ? -6.022 2.485 11.604 1.00 95.06 114 LEU A N 1
ATOM 825 C CA . LEU A 1 114 ? -5.483 1.723 10.471 1.00 95.06 114 LEU A CA 1
ATOM 826 C C . LEU A 1 114 ? -5.482 2.546 9.177 1.00 95.06 114 LEU A C 1
ATOM 828 O O . LEU A 1 114 ? -4.463 2.614 8.492 1.00 95.06 114 LEU A O 1
ATOM 832 N N . LEU A 1 115 ? -6.578 3.248 8.874 1.00 95.88 115 LEU A N 1
ATOM 833 C CA . LEU A 1 115 ? -6.663 4.127 7.703 1.00 95.88 115 LEU A CA 1
ATOM 834 C C . LEU A 1 115 ? -5.657 5.280 7.776 1.00 95.88 115 LEU A C 1
ATOM 836 O O . LEU A 1 115 ? -4.997 5.589 6.786 1.00 95.88 115 LEU A O 1
ATOM 840 N N . LYS A 1 116 ? -5.474 5.894 8.951 1.00 96.12 116 LYS A N 1
ATOM 841 C CA . LYS A 1 116 ? -4.469 6.950 9.150 1.00 96.12 116 LYS A CA 1
ATOM 842 C C . LYS A 1 116 ? -3.053 6.428 8.893 1.00 96.12 116 LYS A C 1
ATOM 844 O O . LYS A 1 116 ? -2.252 7.119 8.262 1.00 96.12 116 LYS A O 1
ATOM 849 N N . GLN A 1 117 ? -2.748 5.213 9.345 1.00 96.44 117 GLN A N 1
ATOM 850 C CA . GLN A 1 117 ? -1.468 4.563 9.077 1.00 96.44 117 GLN A CA 1
ATOM 851 C C . GLN A 1 117 ? -1.293 4.249 7.585 1.00 96.44 117 GLN A C 1
ATOM 853 O O . GLN A 1 117 ? -0.256 4.600 7.021 1.00 96.44 117 GLN A O 1
ATOM 858 N N . ALA A 1 118 ? -2.305 3.669 6.934 1.00 93.94 118 ALA A N 1
ATOM 859 C CA . ALA A 1 118 ? -2.284 3.364 5.503 1.00 93.94 118 ALA A CA 1
ATOM 860 C C . ALA A 1 118 ? -2.072 4.631 4.659 1.00 93.94 118 ALA A C 1
ATOM 862 O O . ALA A 1 118 ? -1.167 4.678 3.828 1.00 93.94 118 ALA A O 1
ATOM 863 N N . ASN A 1 119 ? -2.806 5.707 4.951 1.00 95.44 119 ASN A N 1
ATOM 864 C CA . ASN A 1 119 ? -2.649 6.995 4.274 1.00 95.44 119 ASN A CA 1
ATOM 865 C C . ASN A 1 119 ? -1.247 7.584 4.474 1.00 95.44 119 ASN A C 1
ATOM 867 O O . ASN A 1 119 ? -0.667 8.134 3.537 1.00 95.44 119 ASN A O 1
ATOM 871 N N . ARG A 1 120 ? -0.658 7.424 5.668 1.00 94.56 120 ARG A N 1
ATOM 872 C CA . ARG A 1 120 ? 0.730 7.833 5.936 1.00 94.56 120 ARG A CA 1
ATOM 873 C C . ARG A 1 120 ? 1.743 6.993 5.153 1.00 94.56 120 ARG A C 1
ATOM 875 O O . ARG A 1 120 ? 2.784 7.512 4.758 1.00 94.56 120 ARG A O 1
ATOM 882 N N . MET A 1 121 ? 1.477 5.707 4.935 1.00 91.69 121 MET A N 1
ATOM 883 C CA . MET A 1 121 ? 2.325 4.855 4.096 1.00 91.69 121 MET A CA 1
ATOM 884 C C . MET A 1 121 ? 2.238 5.267 2.624 1.00 91.69 121 MET A C 1
ATOM 886 O O . MET A 1 121 ? 3.277 5.431 1.982 1.00 91.69 121 MET A O 1
ATOM 890 N N . VAL A 1 122 ? 1.023 5.515 2.121 1.00 89.88 122 VAL A N 1
ATOM 891 C CA . VAL A 1 122 ? 0.792 5.972 0.744 1.00 89.88 122 VAL A CA 1
ATOM 892 C C . VAL A 1 122 ? 1.468 7.320 0.507 1.00 89.88 122 VAL A C 1
ATOM 894 O O . VAL A 1 122 ? 2.270 7.416 -0.417 1.00 89.88 122 VAL A O 1
ATOM 897 N N . SER A 1 123 ? 1.267 8.322 1.369 1.00 89.00 123 SER A N 1
ATOM 898 C CA . SER A 1 123 ? 1.878 9.650 1.197 1.00 89.00 123 SER A CA 1
ATOM 899 C C . SER A 1 123 ? 3.409 9.623 1.226 1.00 89.00 123 SER A C 1
ATOM 901 O O . SER A 1 123 ? 4.067 10.294 0.433 1.00 89.00 123 SER A O 1
ATOM 903 N N . ARG A 1 124 ? 4.010 8.792 2.088 1.00 90.44 124 ARG A N 1
ATOM 904 C CA . ARG A 1 124 ? 5.467 8.579 2.092 1.00 90.44 124 ARG A CA 1
ATOM 905 C C . ARG A 1 124 ? 5.954 7.909 0.810 1.00 90.44 124 ARG A C 1
ATOM 907 O O . ARG A 1 124 ? 7.057 8.210 0.358 1.00 90.44 124 ARG A O 1
ATOM 914 N N . SER A 1 125 ? 5.167 6.992 0.249 1.00 86.62 125 SER A N 1
ATOM 915 C CA . SER A 1 125 ? 5.515 6.311 -0.998 1.00 86.62 125 SER A CA 1
ATOM 916 C C . SER A 1 125 ? 5.405 7.241 -2.210 1.00 86.62 125 SER A C 1
ATOM 918 O O . SER A 1 125 ? 6.357 7.318 -2.982 1.00 86.62 125 SER A O 1
ATOM 920 N N . THR A 1 126 ? 4.328 8.026 -2.327 1.00 85.06 126 THR A N 1
ATOM 921 C CA . THR A 1 126 ? 4.105 8.963 -3.442 1.00 85.06 126 THR A CA 1
ATOM 922 C C . THR A 1 126 ? 5.083 10.136 -3.422 1.00 85.06 126 THR A C 1
ATOM 924 O O . THR A 1 126 ? 5.479 10.620 -4.476 1.00 85.06 126 THR A O 1
ATOM 927 N N . ALA A 1 127 ? 5.553 10.554 -2.241 1.00 85.31 127 ALA A N 1
ATOM 928 C CA . ALA A 1 127 ? 6.619 11.550 -2.128 1.00 85.31 127 ALA A CA 1
ATOM 929 C C . ALA A 1 127 ? 7.972 11.038 -2.659 1.00 85.31 127 ALA A C 1
ATOM 931 O O . ALA A 1 127 ? 8.750 11.803 -3.225 1.00 85.31 127 ALA A O 1
ATOM 932 N N . ARG A 1 128 ? 8.272 9.743 -2.475 1.00 85.88 128 ARG A N 1
ATOM 933 C CA . ARG A 1 128 ? 9.521 9.124 -2.955 1.00 85.88 128 ARG A CA 1
ATOM 934 C C . ARG A 1 128 ? 9.455 8.769 -4.437 1.00 85.88 128 ARG A C 1
ATOM 936 O O . ARG A 1 128 ? 10.436 8.928 -5.157 1.00 85.88 128 ARG A O 1
ATOM 943 N N . ILE A 1 129 ? 8.309 8.264 -4.877 1.00 83.88 129 ILE A N 1
ATOM 944 C CA . ILE A 1 129 ? 8.094 7.739 -6.219 1.00 83.88 129 ILE A CA 1
ATOM 945 C C . ILE A 1 129 ? 7.234 8.741 -6.987 1.00 83.88 129 ILE A C 1
ATOM 947 O O . ILE A 1 129 ? 6.013 8.768 -6.850 1.00 83.88 129 ILE A O 1
ATOM 951 N N . LYS A 1 130 ? 7.888 9.572 -7.800 1.00 81.75 130 LYS A N 1
ATOM 952 C CA . LYS A 1 130 ? 7.223 10.624 -8.584 1.00 81.75 130 LYS A CA 1
ATOM 953 C C . LYS A 1 130 ? 6.185 10.022 -9.542 1.00 81.75 130 LYS A C 1
ATOM 955 O O . LYS A 1 130 ? 6.469 8.971 -10.114 1.00 81.75 130 LYS A O 1
ATOM 960 N N . PRO A 1 131 ? 5.026 10.648 -9.783 1.00 81.31 131 PRO A N 1
ATOM 961 C CA . PRO A 1 131 ? 4.100 10.173 -10.808 1.00 81.31 131 PRO A CA 1
ATOM 962 C C . PRO A 1 131 ? 4.776 10.174 -12.185 1.00 81.31 131 PRO A C 1
ATOM 964 O O . PRO A 1 131 ? 5.767 10.872 -12.399 1.00 81.31 131 PRO A O 1
ATOM 967 N N . VAL A 1 132 ? 4.279 9.334 -13.085 1.00 80.12 132 VAL A N 1
ATOM 968 C CA . VAL A 1 132 ? 4.798 9.203 -14.447 1.00 80.12 132 VAL A CA 1
ATOM 969 C C . VAL A 1 132 ? 3.675 9.450 -15.429 1.00 80.12 132 VAL A C 1
ATOM 971 O O . VAL A 1 132 ? 2.570 8.935 -15.240 1.00 80.12 132 VAL A O 1
ATOM 974 N N . GLU A 1 133 ? 3.989 10.194 -16.481 1.00 80.81 133 GLU A N 1
ATOM 975 C CA . GLU A 1 133 ? 3.089 10.423 -17.595 1.00 80.81 133 GLU A CA 1
ATOM 976 C C . GLU A 1 133 ? 3.395 9.468 -18.751 1.00 80.81 133 GLU A C 1
ATOM 978 O O . GLU A 1 133 ? 4.453 8.839 -18.859 1.00 80.81 133 GLU A O 1
ATOM 983 N N . ILE A 1 134 ? 2.413 9.326 -19.630 1.00 82.75 134 ILE A N 1
ATOM 984 C CA . ILE A 1 134 ? 2.546 8.528 -20.839 1.00 82.75 134 ILE A CA 1
ATOM 985 C C . ILE A 1 134 ? 3.562 9.229 -21.753 1.00 82.75 134 ILE A C 1
ATOM 987 O O . ILE A 1 134 ? 3.302 10.334 -22.221 1.00 82.75 134 ILE A O 1
ATOM 991 N N . GLY A 1 135 ? 4.700 8.588 -22.023 1.00 78.12 135 GLY A N 1
ATOM 992 C CA . GLY A 1 135 ? 5.786 9.178 -22.819 1.00 78.12 135 GLY A CA 1
ATOM 993 C C . GLY A 1 135 ? 7.160 9.175 -22.142 1.00 78.12 135 GLY A C 1
ATOM 994 O O . GLY A 1 135 ? 8.173 9.325 -22.827 1.00 78.12 135 GLY A O 1
ATOM 995 N N . ASP A 1 136 ? 7.212 8.958 -20.827 1.00 79.19 136 ASP A N 1
ATOM 996 C CA . ASP A 1 136 ? 8.470 8.937 -20.078 1.00 79.19 136 ASP A CA 1
ATOM 997 C C . ASP A 1 136 ? 9.084 7.519 -19.993 1.00 79.19 136 ASP A C 1
ATOM 999 O O . ASP A 1 136 ? 8.362 6.519 -20.091 1.00 79.19 136 ASP A O 1
ATOM 1003 N N . ASN A 1 137 ? 10.404 7.473 -19.730 1.00 72.06 137 ASN A N 1
ATOM 1004 C CA . ASN A 1 137 ? 11.152 6.507 -18.893 1.00 72.06 137 ASN A CA 1
ATOM 1005 C C . ASN A 1 137 ? 12.331 5.721 -19.496 1.00 72.06 137 ASN A C 1
ATOM 1007 O O . ASN A 1 137 ? 12.543 5.546 -20.697 1.00 72.06 137 ASN A O 1
ATOM 1011 N N . VAL A 1 138 ? 13.113 5.221 -18.539 1.00 71.06 138 VAL A N 1
ATOM 1012 C CA . VAL A 1 138 ? 14.161 4.217 -18.658 1.00 71.06 138 VAL A CA 1
ATOM 1013 C C . VAL A 1 138 ? 13.872 3.091 -17.673 1.00 71.06 138 VAL A C 1
ATOM 1015 O O . VAL A 1 138 ? 13.503 3.324 -16.522 1.00 71.06 138 VAL A O 1
ATOM 1018 N N . LEU A 1 139 ? 14.042 1.856 -18.132 1.00 80.56 139 LEU A N 1
ATOM 1019 C CA . LEU A 1 139 ? 13.930 0.645 -17.334 1.00 80.56 139 LEU A CA 1
ATOM 1020 C C . LEU A 1 139 ? 15.345 0.188 -16.921 1.00 80.56 139 LEU A C 1
ATOM 1022 O O . LEU A 1 139 ? 16.094 -0.289 -17.782 1.00 80.56 139 LEU A O 1
ATOM 1026 N N . PRO A 1 140 ? 15.755 0.329 -15.646 1.00 78.12 140 PRO A N 1
ATOM 1027 C CA . PRO A 1 140 ? 16.966 -0.303 -15.133 1.00 78.12 140 PRO A CA 1
ATOM 1028 C C . PRO A 1 140 ? 16.880 -1.826 -15.269 1.00 78.12 140 PRO A C 1
ATOM 1030 O O . PRO A 1 140 ? 15.910 -2.461 -14.854 1.00 78.12 140 PRO A O 1
ATOM 1033 N N . VAL A 1 141 ? 17.916 -2.424 -15.850 1.00 79.94 141 VAL A N 1
ATOM 1034 C CA . VAL A 1 141 ? 17.988 -3.865 -16.095 1.00 79.94 141 VAL A CA 1
ATOM 1035 C C . VAL A 1 141 ? 18.620 -4.545 -14.877 1.00 79.94 141 VAL A C 1
ATOM 1037 O O . VAL A 1 141 ? 19.745 -4.201 -14.493 1.00 79.94 141 VAL A O 1
ATOM 1040 N N . PRO A 1 142 ? 17.951 -5.536 -14.260 1.00 76.69 142 PRO A N 1
ATOM 1041 C CA . PRO A 1 142 ? 18.535 -6.313 -13.174 1.00 76.69 142 PRO A CA 1
ATOM 1042 C C . PRO A 1 142 ? 19.836 -6.999 -13.601 1.00 76.69 142 PRO A C 1
ATOM 1044 O O . PRO A 1 142 ? 19.970 -7.463 -14.732 1.00 76.69 142 PRO A O 1
ATOM 1047 N N . LYS A 1 143 ? 20.777 -7.170 -12.663 1.00 76.19 143 LYS A N 1
ATOM 1048 C CA . LYS A 1 143 ? 22.054 -7.862 -12.930 1.00 76.19 143 LYS A CA 1
ATOM 1049 C C . LYS A 1 143 ? 21.872 -9.278 -13.496 1.00 76.19 143 LYS A C 1
ATOM 1051 O O . LYS A 1 143 ? 22.735 -9.736 -14.229 1.00 76.19 143 LYS A O 1
ATOM 1056 N N . PHE A 1 144 ? 20.772 -9.954 -13.158 1.00 76.06 144 PHE A N 1
ATOM 1057 C CA . PHE A 1 144 ? 20.460 -11.305 -13.633 1.00 76.06 144 PHE A CA 1
ATOM 1058 C C . PHE A 1 144 ? 20.170 -1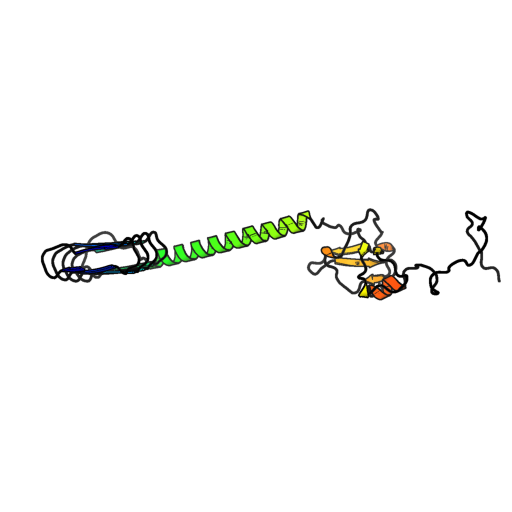1.365 -15.140 1.00 76.06 144 PHE A C 1
ATOM 1060 O O . PHE A 1 144 ? 20.574 -12.311 -15.809 1.00 76.06 144 PHE A O 1
ATOM 1067 N N . ASP A 1 145 ? 19.505 -10.344 -15.682 1.00 75.38 145 ASP A N 1
ATOM 1068 C CA . ASP A 1 145 ? 19.168 -10.271 -17.108 1.00 75.38 145 ASP A CA 1
ATOM 1069 C C . ASP A 1 145 ? 20.266 -9.612 -17.949 1.00 75.38 145 ASP A C 1
ATOM 1071 O O . ASP A 1 145 ? 20.134 -9.512 -19.168 1.00 75.38 145 ASP A O 1
ATOM 1075 N N . ARG A 1 146 ? 21.358 -9.197 -17.298 1.00 78.62 146 ARG A N 1
ATOM 1076 C CA . ARG A 1 146 ? 22.476 -8.471 -17.888 1.00 78.62 146 ARG A CA 1
ATOM 1077 C C . ARG A 1 146 ? 23.649 -9.410 -18.191 1.00 78.62 146 ARG A C 1
ATOM 1079 O O . ARG A 1 146 ? 24.295 -9.934 -17.285 1.00 78.62 146 ARG A O 1
ATOM 1086 N N . GLY A 1 147 ? 23.968 -9.581 -19.469 1.00 75.88 147 GLY A N 1
ATOM 1087 C CA . GLY A 1 147 ? 25.180 -10.234 -19.959 1.00 75.88 147 GLY A CA 1
ATOM 1088 C C . GLY A 1 147 ? 26.438 -9.364 -19.830 1.00 75.88 147 GLY A C 1
ATOM 1089 O O . GLY A 1 147 ? 26.384 -8.160 -19.565 1.00 75.88 147 GLY A O 1
ATOM 1090 N N . ARG A 1 148 ? 27.619 -9.972 -20.024 1.00 67.88 148 ARG A N 1
ATOM 1091 C CA . ARG A 1 148 ? 28.903 -9.247 -20.039 1.00 67.88 148 ARG A CA 1
ATOM 1092 C C . ARG A 1 148 ? 28.953 -8.318 -21.259 1.00 67.88 148 ARG A C 1
ATOM 1094 O O . ARG A 1 148 ? 29.244 -8.777 -22.355 1.00 67.88 148 ARG A O 1
ATOM 1101 N N . GLY A 1 149 ? 28.697 -7.029 -21.046 1.00 70.75 149 GLY A N 1
ATOM 1102 C CA . GLY A 1 149 ? 28.675 -6.002 -22.099 1.00 70.75 149 GLY A CA 1
ATOM 1103 C C . GLY A 1 149 ? 27.321 -5.312 -22.263 1.00 70.75 149 GLY A C 1
ATOM 1104 O O . GLY A 1 149 ? 27.256 -4.256 -22.883 1.00 70.75 149 GLY A O 1
ATOM 1105 N N . ASP A 1 150 ? 26.269 -5.845 -21.642 1.00 77.06 150 ASP A N 1
ATOM 1106 C CA . ASP A 1 150 ? 24.924 -5.293 -21.773 1.00 77.06 150 ASP A CA 1
ATOM 1107 C C . ASP A 1 150 ? 24.785 -3.946 -21.034 1.00 77.06 150 ASP A C 1
ATOM 1109 O O . ASP A 1 150 ? 25.393 -3.745 -19.961 1.00 77.06 150 ASP A O 1
ATOM 1113 N N . PRO A 1 151 ? 23.973 -3.014 -21.572 1.00 73.81 151 PRO A N 1
ATOM 1114 C CA . PRO A 1 151 ? 23.714 -1.735 -20.930 1.00 73.81 151 PRO A CA 1
ATOM 1115 C C . PRO A 1 151 ? 22.961 -1.950 -19.614 1.00 73.81 151 PRO A C 1
ATOM 1117 O O . PRO A 1 151 ? 22.103 -2.821 -19.497 1.00 73.81 151 PRO A O 1
ATOM 1120 N N . ALA A 1 152 ? 23.283 -1.142 -18.601 1.00 75.81 152 ALA A N 1
ATOM 1121 C CA . ALA A 1 152 ? 22.589 -1.196 -17.311 1.00 75.81 152 ALA A CA 1
ATOM 1122 C C . ALA A 1 152 ? 21.140 -0.684 -17.402 1.00 75.81 152 ALA A C 1
ATOM 1124 O O . ALA A 1 152 ? 20.308 -1.051 -16.580 1.00 75.81 152 ALA A O 1
ATOM 1125 N N . ASN A 1 153 ? 20.858 0.145 -18.410 1.00 82.19 153 ASN A N 1
ATOM 1126 C CA . ASN A 1 153 ? 19.629 0.908 -18.550 1.00 82.19 153 ASN A CA 1
ATOM 1127 C C . ASN A 1 153 ? 19.048 0.715 -19.954 1.00 82.19 153 ASN A C 1
ATOM 1129 O O . ASN A 1 153 ? 19.748 0.906 -20.951 1.00 82.19 153 ASN A O 1
ATOM 1133 N N . LEU A 1 154 ? 17.765 0.367 -20.026 1.00 81.25 154 LEU A N 1
ATOM 1134 C CA . LEU A 1 154 ? 17.012 0.193 -21.263 1.00 81.25 154 LEU A CA 1
ATOM 1135 C C . LEU A 1 154 ? 16.109 1.416 -21.479 1.00 81.25 154 LEU A C 1
ATOM 1137 O O . LEU A 1 154 ? 15.257 1.701 -20.643 1.00 81.25 154 LEU A O 1
ATOM 1141 N N . LEU A 1 155 ? 16.272 2.148 -22.586 1.00 83.25 155 LEU A N 1
ATOM 1142 C CA . LEU A 1 155 ? 15.364 3.253 -22.919 1.00 83.25 155 LEU A CA 1
ATOM 1143 C C . LEU A 1 155 ? 14.008 2.689 -23.365 1.00 83.25 155 LEU A C 1
ATOM 1145 O O . LEU A 1 155 ? 13.962 1.875 -24.293 1.00 83.25 155 LEU A O 1
ATOM 1149 N N . GLY A 1 156 ? 12.917 3.118 -22.729 1.00 83.75 156 GLY A N 1
ATOM 1150 C CA . GLY A 1 156 ? 11.587 2.583 -23.006 1.00 83.75 156 GLY A CA 1
ATOM 1151 C C . GLY A 1 156 ? 10.479 3.572 -22.668 1.00 83.75 156 GLY A C 1
ATOM 1152 O O . GLY A 1 156 ? 10.409 4.089 -21.564 1.00 83.75 156 GLY A O 1
ATOM 1153 N N . VAL A 1 157 ? 9.586 3.797 -23.620 1.00 86.38 157 VAL A N 1
ATOM 1154 C CA . VAL A 1 157 ? 8.467 4.731 -23.506 1.00 86.38 157 VAL A CA 1
ATOM 1155 C C . VAL A 1 157 ? 7.254 4.007 -22.938 1.00 86.38 157 VAL A C 1
ATOM 1157 O O . VAL A 1 157 ? 6.908 2.913 -23.388 1.00 86.38 157 VAL A O 1
ATOM 1160 N N . ILE A 1 158 ? 6.561 4.614 -21.980 1.00 87.75 158 ILE A N 1
ATOM 1161 C CA . ILE A 1 158 ? 5.275 4.084 -21.515 1.00 87.75 158 ILE A CA 1
ATOM 1162 C C . ILE A 1 158 ? 4.190 4.296 -22.567 1.00 87.75 158 ILE A C 1
ATOM 1164 O O . ILE A 1 158 ? 3.941 5.413 -23.022 1.00 87.75 158 ILE A O 1
ATOM 1168 N N . LEU A 1 159 ? 3.515 3.203 -22.910 1.00 85.75 159 LEU A N 1
ATOM 1169 C CA . LEU A 1 159 ? 2.414 3.184 -23.864 1.00 85.75 159 LEU A CA 1
ATOM 1170 C C . LEU A 1 159 ? 1.076 3.394 -23.158 1.00 85.75 159 LEU A C 1
ATOM 1172 O O . LEU A 1 159 ? 0.342 4.307 -23.541 1.00 85.75 159 LEU A O 1
ATOM 1176 N N . ASP A 1 160 ? 0.840 2.606 -22.102 1.00 85.75 160 ASP A N 1
ATOM 1177 C CA . ASP A 1 160 ? -0.412 2.548 -21.346 1.00 85.75 160 ASP A CA 1
ATOM 1178 C C . ASP A 1 160 ? -0.152 2.475 -19.836 1.00 85.75 160 ASP A C 1
ATOM 1180 O O . ASP A 1 160 ? 0.741 1.754 -19.371 1.00 85.75 160 ASP A O 1
ATOM 1184 N N . ASN A 1 161 ? -0.989 3.176 -19.069 1.00 83.69 161 ASN A N 1
ATOM 1185 C CA . ASN A 1 161 ? -1.036 3.091 -17.613 1.00 83.69 161 ASN A CA 1
ATOM 1186 C C . ASN A 1 161 ? -2.281 2.302 -17.187 1.00 83.69 161 ASN A C 1
ATOM 1188 O O . ASN A 1 161 ? -3.366 2.861 -17.042 1.00 83.69 161 ASN A O 1
ATOM 1192 N N . GLY A 1 162 ? -2.136 0.982 -17.064 1.00 80.00 162 GLY A N 1
ATOM 1193 C CA . GLY A 1 162 ? -3.214 0.103 -16.622 1.00 80.00 162 GLY A CA 1
ATOM 1194 C C . GLY A 1 162 ? -3.238 -0.063 -15.103 1.00 80.00 162 GLY A C 1
ATOM 1195 O O . GLY A 1 162 ? -2.214 0.059 -14.435 1.00 80.00 162 GLY A O 1
ATOM 1196 N N . VAL A 1 163 ? -4.397 -0.452 -14.561 1.00 77.75 163 VAL A N 1
ATOM 1197 C CA . VAL A 1 163 ? -4.581 -0.736 -13.119 1.00 77.75 163 VAL A CA 1
ATOM 1198 C C . VAL A 1 163 ? -3.572 -1.779 -12.606 1.00 77.75 163 VAL A C 1
ATOM 1200 O O . VAL A 1 163 ? -3.097 -1.693 -11.479 1.00 77.75 163 VAL A O 1
ATOM 1203 N N . ASN A 1 164 ? -3.177 -2.722 -13.469 1.00 78.56 164 ASN A N 1
ATOM 1204 C CA . ASN A 1 164 ? -2.271 -3.826 -13.134 1.00 78.56 164 ASN A CA 1
ATOM 1205 C C . ASN A 1 164 ? -0.802 -3.552 -13.518 1.00 78.56 164 ASN A C 1
ATOM 1207 O O . ASN A 1 164 ? -0.024 -4.495 -13.660 1.00 78.56 164 ASN A O 1
ATOM 1211 N N . GLY A 1 165 ? -0.427 -2.289 -13.741 1.00 83.44 165 GLY A N 1
ATOM 1212 C CA . GLY A 1 165 ? 0.942 -1.878 -14.055 1.00 83.44 165 GLY A CA 1
ATOM 1213 C C . GLY A 1 165 ? 1.109 -1.228 -15.429 1.00 83.44 165 GLY A C 1
ATOM 1214 O O . GLY A 1 165 ? 0.190 -1.165 -16.247 1.00 83.44 165 GLY A O 1
ATOM 1215 N N . LEU A 1 166 ? 2.325 -0.741 -15.664 1.00 87.44 166 LEU A N 1
ATOM 1216 C CA . LEU A 1 166 ? 2.696 0.073 -16.817 1.00 87.44 166 LEU A CA 1
ATOM 1217 C C . LEU A 1 166 ? 3.151 -0.816 -17.975 1.00 87.44 166 LEU A C 1
ATOM 1219 O O . LEU A 1 166 ? 3.960 -1.731 -17.785 1.00 87.44 166 LEU A O 1
ATOM 1223 N N . ARG A 1 167 ? 2.657 -0.528 -19.181 1.00 88.19 167 ARG A N 1
ATOM 1224 C CA . ARG A 1 167 ? 3.115 -1.176 -20.415 1.00 88.19 167 ARG A CA 1
ATOM 1225 C C . ARG A 1 167 ? 4.198 -0.318 -21.057 1.00 88.19 167 ARG A C 1
ATOM 1227 O O . ARG A 1 167 ? 3.971 0.861 -21.320 1.00 88.19 167 ARG A O 1
ATOM 1234 N N . VAL A 1 168 ? 5.365 -0.906 -21.305 1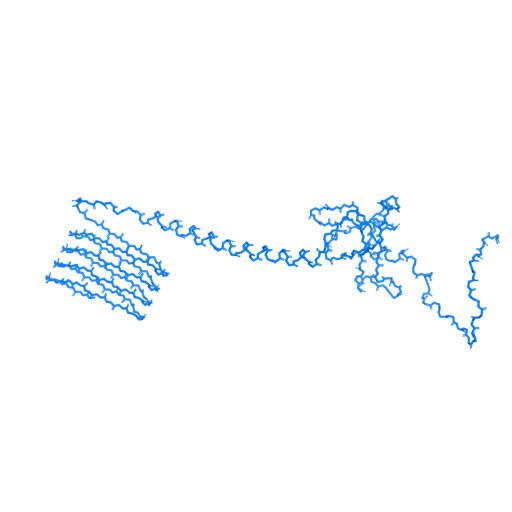.00 87.94 168 VAL A N 1
ATOM 1235 C CA . VAL A 1 168 ? 6.552 -0.189 -21.793 1.00 87.94 168 VAL A CA 1
ATOM 1236 C C . VAL A 1 168 ? 6.937 -0.703 -23.176 1.00 87.94 168 VAL A C 1
ATOM 1238 O O . VAL A 1 168 ? 7.039 -1.910 -23.395 1.00 87.94 168 VAL A O 1
ATOM 1241 N N . GLY A 1 169 ? 7.150 0.221 -24.105 1.00 87.75 169 GLY A N 1
ATOM 1242 C CA . GLY A 1 169 ? 7.632 -0.043 -25.452 1.00 87.75 169 GLY A CA 1
ATOM 1243 C C . GLY A 1 169 ? 9.059 0.455 -25.639 1.00 87.75 169 GLY A C 1
ATOM 1244 O O . GLY A 1 169 ? 9.419 1.553 -25.227 1.00 87.75 169 GLY A O 1
ATOM 1245 N N . THR A 1 170 ? 9.888 -0.363 -26.266 1.00 83.31 170 THR A N 1
ATOM 1246 C CA . THR A 1 170 ? 11.280 -0.042 -26.600 1.00 83.31 170 THR A CA 1
ATOM 1247 C C . THR A 1 170 ? 11.421 0.048 -28.115 1.00 83.31 170 THR A C 1
ATOM 1249 O O . THR A 1 170 ? 10.530 -0.377 -28.845 1.00 83.31 170 THR A O 1
ATOM 1252 N N . LYS A 1 171 ? 12.562 0.527 -28.622 1.00 81.44 171 LYS A N 1
ATOM 1253 C CA . LYS A 1 171 ? 12.830 0.532 -30.075 1.00 81.44 171 LYS A CA 1
ATOM 1254 C C . LYS A 1 171 ? 12.770 -0.864 -30.715 1.00 81.44 171 LYS A C 1
ATOM 1256 O O . LYS A 1 171 ? 12.563 -0.971 -31.914 1.00 81.44 171 LYS A O 1
ATOM 1261 N N . VAL A 1 172 ? 12.979 -1.916 -29.921 1.00 82.19 172 VAL A N 1
ATOM 1262 C CA . VAL A 1 172 ? 12.971 -3.315 -30.374 1.00 82.19 172 VAL A CA 1
ATOM 1263 C C . VAL A 1 172 ? 11.551 -3.889 -30.401 1.00 82.19 172 VAL A C 1
ATOM 1265 O O . VAL A 1 172 ? 11.259 -4.766 -31.207 1.00 82.19 172 VAL A O 1
ATOM 1268 N N . GLY A 1 173 ? 10.664 -3.397 -29.535 1.00 86.31 173 GLY A N 1
ATOM 1269 C CA . GLY A 1 173 ? 9.311 -3.921 -29.392 1.00 86.31 173 GLY A CA 1
ATOM 1270 C C . GLY A 1 173 ? 8.680 -3.622 -28.039 1.00 86.31 173 GLY A C 1
ATOM 1271 O O . GLY A 1 173 ? 9.283 -2.994 -27.158 1.00 86.31 173 GLY A O 1
ATOM 1272 N N . ILE A 1 174 ? 7.447 -4.093 -27.878 1.00 89.31 174 ILE A N 1
ATOM 1273 C CA . ILE A 1 174 ? 6.660 -3.967 -26.650 1.00 89.31 174 ILE A CA 1
ATOM 1274 C C . ILE A 1 174 ? 7.115 -5.034 -25.659 1.00 89.31 174 ILE A C 1
ATOM 1276 O O . ILE A 1 174 ? 7.190 -6.216 -25.993 1.00 89.31 174 ILE A O 1
ATOM 1280 N N . LEU A 1 175 ? 7.403 -4.635 -24.422 1.00 88.12 175 LEU A N 1
ATOM 1281 C CA . LEU A 1 175 ? 7.788 -5.590 -23.393 1.00 88.12 175 LEU A CA 1
ATOM 1282 C C . LEU A 1 175 ? 6.583 -6.445 -22.980 1.00 88.12 175 LEU A C 1
ATOM 1284 O O . LEU A 1 175 ? 5.517 -5.916 -22.669 1.00 88.12 175 LEU A O 1
ATOM 1288 N N . SER A 1 176 ? 6.762 -7.768 -22.953 1.00 83.50 176 SER A N 1
ATOM 1289 C CA . SER A 1 176 ? 5.694 -8.719 -22.601 1.00 83.50 176 SER A CA 1
ATOM 1290 C C . SER A 1 176 ? 5.251 -8.641 -21.129 1.00 83.50 176 SER A C 1
ATOM 1292 O O . SER A 1 176 ? 4.171 -9.110 -20.775 1.00 83.50 176 SER A O 1
ATOM 1294 N N . GLY A 1 177 ? 6.061 -8.028 -20.258 1.00 85.56 177 GLY A N 1
ATOM 1295 C CA . GLY A 1 177 ? 5.752 -7.813 -18.843 1.00 85.56 177 GLY A CA 1
ATOM 1296 C C . GLY A 1 177 ? 5.089 -6.462 -18.557 1.00 85.56 177 GLY A C 1
ATOM 1297 O O . GLY A 1 177 ? 5.370 -5.464 -19.220 1.00 85.56 177 GLY A O 1
ATOM 1298 N N . LYS A 1 178 ? 4.245 -6.417 -17.517 1.00 87.50 178 LYS A N 1
ATOM 1299 C CA . LYS A 1 178 ? 3.769 -5.161 -16.913 1.00 87.50 178 LYS A CA 1
ATOM 1300 C C . LYS A 1 178 ? 4.719 -4.745 -15.798 1.00 87.50 178 LYS A C 1
ATOM 1302 O O . LYS A 1 178 ? 5.084 -5.572 -14.965 1.00 87.50 178 LYS A O 1
ATOM 1307 N N . PHE A 1 179 ? 5.084 -3.467 -15.762 1.00 87.19 179 PHE A N 1
ATOM 1308 C CA . PHE A 1 179 ? 6.070 -2.954 -14.815 1.00 87.19 179 PHE A CA 1
ATOM 1309 C C . PHE A 1 179 ? 5.403 -2.117 -13.721 1.00 87.19 179 PHE A C 1
ATOM 1311 O O . PHE A 1 179 ? 4.613 -1.218 -14.025 1.00 87.19 179 PHE A O 1
ATOM 1318 N N . PRO A 1 180 ? 5.708 -2.365 -12.436 1.00 86.00 180 PRO A N 1
ATOM 1319 C CA . PRO A 1 180 ? 5.332 -1.454 -11.374 1.00 86.00 180 PRO A CA 1
ATOM 1320 C C . PRO A 1 180 ? 6.143 -0.164 -11.491 1.00 86.00 180 PRO A C 1
ATOM 1322 O O . PRO A 1 180 ? 7.292 -0.151 -11.937 1.00 86.00 180 PRO A O 1
ATOM 1325 N N . ARG A 1 181 ? 5.572 0.930 -10.993 1.00 85.38 181 ARG A N 1
ATOM 1326 C CA . ARG A 1 181 ? 6.203 2.250 -11.026 1.00 85.38 181 ARG A CA 1
ATOM 1327 C C . ARG A 1 181 ? 7.612 2.273 -10.408 1.00 85.38 181 ARG A C 1
ATOM 1329 O O . ARG A 1 181 ? 8.465 3.000 -10.905 1.00 85.38 181 ARG A O 1
ATOM 1336 N N . ASN A 1 182 ? 7.870 1.471 -9.374 1.00 84.62 182 ASN A N 1
ATOM 1337 C CA . ASN A 1 182 ? 9.152 1.440 -8.652 1.00 84.62 182 ASN A CA 1
ATOM 1338 C C . ASN A 1 182 ? 10.317 0.882 -9.475 1.00 84.62 182 ASN A C 1
ATOM 1340 O O . ASN A 1 182 ? 11.465 1.073 -9.094 1.00 84.62 182 ASN A O 1
ATOM 1344 N N . GLN A 1 183 ? 10.031 0.169 -10.564 1.00 83.00 183 GLN A N 1
ATOM 1345 C CA . GLN A 1 183 ? 11.057 -0.394 -11.439 1.00 83.00 183 GLN A CA 1
ATOM 1346 C C . GLN A 1 183 ? 11.467 0.562 -12.559 1.00 83.00 183 GLN A C 1
ATOM 1348 O O . GLN A 1 183 ? 12.340 0.207 -13.334 1.00 83.00 183 GLN A O 1
ATOM 1353 N N . LEU A 1 184 ? 10.851 1.742 -12.670 1.00 83.44 184 LEU A N 1
ATOM 1354 C CA . LEU A 1 184 ? 11.112 2.693 -13.747 1.00 83.44 184 LEU A CA 1
ATOM 1355 C C . LEU A 1 184 ? 11.748 3.968 -13.206 1.00 83.44 184 LEU A C 1
ATOM 1357 O O . LEU A 1 184 ? 11.319 4.514 -12.184 1.00 83.44 184 LEU A O 1
ATOM 1361 N N . GLU A 1 185 ? 12.723 4.487 -13.937 1.00 82.00 185 GLU A N 1
ATOM 1362 C CA . GLU A 1 185 ? 13.338 5.774 -13.646 1.00 82.00 185 GLU A CA 1
ATOM 1363 C C . GLU A 1 185 ? 12.916 6.804 -14.692 1.00 82.00 185 GLU A C 1
ATOM 1365 O O . GLU A 1 185 ? 12.908 6.541 -15.898 1.00 82.00 185 GLU A O 1
ATOM 1370 N N . LEU A 1 186 ? 12.539 7.985 -14.200 1.00 78.88 186 LEU A N 1
ATOM 1371 C CA . LEU A 1 186 ? 12.189 9.121 -15.041 1.00 78.88 186 LEU A CA 1
ATOM 1372 C C . LEU A 1 186 ? 13.451 9.653 -15.705 1.00 78.88 186 LEU A C 1
ATOM 1374 O O . LEU A 1 186 ? 14.456 9.902 -15.037 1.00 78.88 186 LEU A O 1
ATOM 1378 N N . THR A 1 187 ? 13.362 9.901 -17.004 1.00 75.00 187 THR A N 1
ATOM 1379 C CA . THR A 1 187 ? 14.419 10.569 -17.759 1.00 75.00 187 THR A CA 1
ATOM 1380 C C . THR A 1 187 ? 13.898 11.796 -18.459 1.00 75.00 187 THR A C 1
ATOM 1382 O O . THR A 1 187 ? 12.740 11.859 -18.847 1.00 75.00 187 THR A O 1
ATOM 1385 N N . THR A 1 188 ? 14.795 12.742 -18.709 1.00 72.00 188 THR A N 1
ATOM 1386 C CA . THR A 1 188 ? 14.512 13.937 -19.509 1.00 72.00 188 THR A CA 1
ATOM 1387 C C . THR A 1 188 ? 14.202 13.608 -20.975 1.00 72.00 188 THR A C 1
ATOM 1389 O O . THR A 1 188 ? 13.658 14.441 -21.694 1.00 72.00 188 THR A O 1
ATOM 1392 N N . TYR A 1 189 ? 14.552 12.402 -21.439 1.00 69.44 189 TYR A N 1
ATOM 1393 C CA . TYR A 1 189 ? 14.245 11.936 -22.786 1.00 69.44 189 TYR A CA 1
ATOM 1394 C C . TYR A 1 189 ? 12.770 11.536 -22.906 1.00 69.44 189 TYR A C 1
ATOM 1396 O O . TYR A 1 189 ? 12.329 10.596 -22.245 1.00 69.44 189 TYR A O 1
ATOM 1404 N N . LYS A 1 190 ? 12.043 12.227 -23.788 1.00 67.06 190 LYS A N 1
ATOM 1405 C CA . LYS A 1 190 ? 10.669 11.902 -24.185 1.00 67.06 190 LYS A CA 1
ATOM 1406 C C . LYS A 1 190 ? 10.707 11.244 -25.560 1.00 67.06 190 LYS A C 1
ATOM 1408 O O . LYS A 1 190 ? 11.008 11.903 -26.554 1.00 67.06 190 LYS A O 1
ATOM 1413 N N . GLY A 1 191 ? 10.476 9.936 -25.608 1.00 66.25 191 GLY A N 1
ATOM 1414 C CA . GLY A 1 191 ? 10.424 9.188 -26.865 1.00 66.25 191 GLY A CA 1
ATOM 1415 C C . GLY A 1 191 ? 9.030 9.244 -27.489 1.00 66.25 191 GLY A C 1
ATOM 1416 O O . GLY A 1 191 ? 8.027 9.274 -26.778 1.00 66.25 191 GLY A O 1
ATOM 1417 N N . THR A 1 192 ? 8.946 9.245 -28.818 1.00 65.62 192 THR A N 1
ATOM 1418 C CA . THR A 1 192 ? 7.664 9.179 -29.532 1.00 65.62 192 THR A CA 1
ATOM 1419 C C . THR A 1 192 ? 7.135 7.743 -29.570 1.00 65.62 192 THR A C 1
ATOM 1421 O O . THR A 1 192 ? 7.896 6.788 -29.730 1.00 65.62 192 THR A O 1
ATOM 1424 N N . LYS A 1 193 ? 5.811 7.576 -29.443 1.00 65.12 193 LYS A N 1
ATOM 1425 C CA . LYS A 1 193 ? 5.151 6.256 -29.488 1.00 65.12 193 LYS A CA 1
ATOM 1426 C C . LYS A 1 193 ? 5.242 5.572 -30.858 1.00 65.12 193 LYS A C 1
ATOM 1428 O O . LYS A 1 193 ? 5.112 4.359 -30.950 1.00 65.12 193 LYS A O 1
ATOM 1433 N N . GLU A 1 194 ? 5.463 6.350 -31.909 1.00 63.00 194 GLU A N 1
ATOM 1434 C CA . GLU A 1 194 ? 5.347 5.916 -33.305 1.00 63.00 194 GLU A CA 1
ATOM 1435 C C . GLU A 1 194 ? 6.539 5.080 -33.795 1.00 63.00 194 GLU A C 1
ATOM 1437 O O . GLU A 1 194 ? 6.396 4.304 -34.732 1.00 63.00 194 GLU A O 1
ATOM 1442 N N . MET A 1 195 ? 7.707 5.173 -33.147 1.00 63.62 195 MET A N 1
ATOM 1443 C CA . MET A 1 195 ? 8.893 4.383 -33.524 1.00 63.62 195 MET A CA 1
ATOM 1444 C C . MET A 1 195 ? 8.904 2.956 -32.944 1.00 63.62 195 MET A C 1
ATOM 1446 O O . MET A 1 195 ? 9.910 2.259 -33.079 1.00 63.62 195 MET A O 1
ATOM 1450 N N . ILE A 1 196 ? 7.843 2.522 -32.257 1.00 75.06 196 ILE A N 1
ATOM 1451 C CA . ILE A 1 196 ? 7.832 1.260 -31.505 1.00 75.06 196 ILE A CA 1
ATOM 1452 C C . ILE A 1 196 ? 7.122 0.172 -32.325 1.00 75.06 196 ILE A C 1
ATOM 1454 O O . ILE A 1 196 ? 5.921 0.292 -32.579 1.00 75.06 196 ILE A O 1
ATOM 1458 N N . PRO A 1 197 ? 7.817 -0.911 -32.719 1.00 78.31 197 PRO A N 1
ATOM 1459 C CA . PRO A 1 197 ? 7.177 -2.023 -33.411 1.00 78.31 197 PRO A CA 1
ATOM 1460 C C . PRO A 1 197 ? 6.220 -2.779 -32.474 1.00 78.31 197 PRO A C 1
ATOM 1462 O O . PRO A 1 197 ? 6.481 -2.928 -31.280 1.00 78.31 197 PRO A O 1
ATOM 1465 N N . GLN A 1 198 ? 5.111 -3.293 -33.020 1.00 76.44 198 GLN A N 1
ATOM 1466 C CA . GLN A 1 198 ? 4.082 -4.025 -32.258 1.00 76.44 198 GLN A CA 1
ATOM 1467 C C . GLN A 1 198 ? 4.487 -5.463 -31.876 1.00 76.44 198 GLN A C 1
ATOM 1469 O O . GLN A 1 198 ? 3.683 -6.201 -31.311 1.00 76.44 198 GLN A O 1
ATOM 1474 N N . SER A 1 199 ? 5.721 -5.880 -32.168 1.00 83.25 199 SER A N 1
ATOM 1475 C CA . SER A 1 199 ? 6.241 -7.186 -31.769 1.00 83.25 199 SER A CA 1
ATOM 1476 C C . SER A 1 199 ? 6.476 -7.250 -30.261 1.00 83.25 199 SER A C 1
ATOM 1478 O O . SER A 1 199 ? 7.087 -6.353 -29.675 1.00 83.25 199 SER A O 1
ATOM 1480 N N . GLU A 1 200 ? 6.030 -8.335 -29.631 1.00 85.94 200 GLU A N 1
ATOM 1481 C CA . GLU A 1 200 ? 6.309 -8.593 -28.221 1.00 85.94 200 GLU A CA 1
ATOM 1482 C C . GLU A 1 200 ? 7.750 -9.073 -28.030 1.00 85.94 200 GLU A C 1
ATOM 1484 O O . GLU A 1 200 ? 8.275 -9.883 -28.795 1.00 85.94 200 GLU A O 1
ATOM 1489 N N . THR A 1 201 ? 8.431 -8.559 -27.011 1.00 84.88 201 THR A N 1
ATOM 1490 C CA . THR A 1 201 ? 9.821 -8.912 -26.708 1.00 84.88 201 THR A CA 1
ATOM 1491 C C . THR A 1 201 ? 10.026 -8.990 -25.196 1.00 84.88 201 THR A C 1
ATOM 1493 O O . THR A 1 201 ? 9.398 -8.273 -24.420 1.00 84.88 201 THR A O 1
ATOM 1496 N N . THR A 1 202 ? 10.905 -9.881 -24.738 1.00 86.81 202 THR A N 1
ATOM 1497 C CA . THR A 1 202 ? 11.274 -9.954 -23.315 1.00 86.81 202 THR A CA 1
ATOM 1498 C C . THR A 1 202 ? 12.328 -8.901 -22.982 1.00 86.81 202 THR A C 1
ATOM 1500 O O . 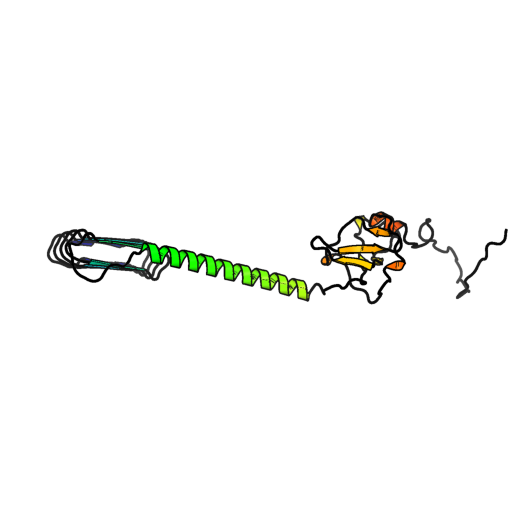THR A 1 202 ? 13.121 -8.531 -23.846 1.00 86.81 202 THR A O 1
ATOM 1503 N N . VAL A 1 203 ? 12.410 -8.459 -21.720 1.00 84.06 203 VAL A N 1
ATOM 1504 C CA . VAL A 1 203 ? 13.437 -7.486 -21.278 1.00 84.06 203 VAL A CA 1
ATOM 1505 C C . VAL A 1 203 ? 14.834 -7.944 -21.694 1.00 84.06 203 VAL A C 1
ATOM 1507 O O . VAL A 1 203 ? 15.567 -7.205 -22.340 1.00 84.06 203 VAL A O 1
ATOM 1510 N N . ARG A 1 204 ? 15.169 -9.207 -21.417 1.00 84.06 204 ARG A N 1
ATOM 1511 C CA . ARG A 1 204 ? 16.460 -9.811 -21.768 1.00 84.06 204 ARG A CA 1
ATOM 1512 C C . ARG A 1 204 ? 16.740 -9.796 -23.273 1.00 84.06 204 ARG A C 1
ATOM 1514 O O . ARG A 1 204 ? 17.872 -9.571 -23.689 1.00 84.06 204 ARG A O 1
ATOM 1521 N N . SER A 1 205 ? 15.726 -10.049 -24.097 1.00 83.44 205 SER A N 1
ATOM 1522 C CA . SER A 1 205 ? 15.872 -10.031 -25.554 1.00 83.44 205 SER A CA 1
ATOM 1523 C C . SER A 1 205 ? 16.034 -8.604 -26.086 1.00 83.44 205 SER A C 1
ATOM 1525 O O . SER A 1 205 ? 16.921 -8.370 -26.904 1.00 83.44 205 SER A O 1
ATOM 1527 N N . ALA A 1 206 ? 15.278 -7.642 -25.551 1.00 83.62 206 ALA A N 1
ATOM 1528 C CA . ALA A 1 206 ? 15.411 -6.228 -25.895 1.00 83.62 206 ALA A CA 1
ATOM 1529 C C . ALA A 1 206 ? 16.804 -5.681 -25.538 1.00 83.62 206 ALA A C 1
ATOM 1531 O O . ALA A 1 206 ? 17.408 -4.972 -26.337 1.00 83.62 206 ALA A O 1
ATOM 1532 N N . VAL A 1 207 ? 17.351 -6.069 -24.381 1.00 80.81 207 VAL A N 1
ATOM 1533 C CA . VAL A 1 207 ? 18.707 -5.695 -23.942 1.00 80.81 207 VAL A CA 1
ATOM 1534 C C . VAL A 1 207 ? 19.779 -6.236 -24.889 1.00 80.81 207 VAL A C 1
ATOM 1536 O O . VAL A 1 207 ? 20.683 -5.492 -25.256 1.00 80.81 207 VAL A O 1
ATOM 1539 N N . ARG A 1 208 ? 19.651 -7.490 -25.343 1.00 79.50 208 ARG A N 1
ATOM 1540 C CA . ARG A 1 208 ? 20.591 -8.106 -26.301 1.00 79.50 208 ARG A CA 1
ATOM 1541 C C . ARG A 1 208 ? 20.527 -7.498 -27.699 1.00 79.50 208 ARG A C 1
ATOM 1543 O O . ARG A 1 208 ? 21.530 -7.492 -28.403 1.00 79.50 208 ARG A O 1
ATOM 1550 N N . MET A 1 209 ? 19.344 -7.055 -28.123 1.00 75.19 209 MET A N 1
ATOM 1551 C CA . MET A 1 209 ? 19.138 -6.450 -29.442 1.00 75.19 209 MET A CA 1
ATOM 1552 C C . MET A 1 209 ? 19.508 -4.963 -29.481 1.00 75.19 209 MET A C 1
ATOM 1554 O O . MET A 1 209 ? 19.689 -4.411 -30.565 1.00 75.19 209 MET A O 1
ATOM 1558 N N . MET A 1 210 ? 19.646 -4.305 -28.325 1.00 66.50 210 MET A N 1
ATOM 1559 C CA . MET A 1 210 ? 20.158 -2.940 -28.262 1.00 66.50 210 MET A CA 1
ATOM 1560 C C . MET A 1 210 ? 21.652 -2.939 -28.620 1.00 66.50 210 MET A C 1
ATOM 1562 O O . MET A 1 210 ? 22.436 -3.631 -27.969 1.00 66.50 210 MET A O 1
ATOM 1566 N N . PRO A 1 211 ? 22.081 -2.177 -29.642 1.00 55.53 211 PRO A N 1
ATOM 1567 C CA . PRO A 1 211 ? 23.457 -2.211 -30.109 1.00 55.53 211 PRO A CA 1
ATOM 1568 C C . PRO A 1 211 ? 24.378 -1.558 -29.074 1.00 55.53 211 PRO A C 1
ATOM 1570 O O . PRO A 1 211 ? 24.555 -0.343 -29.058 1.00 55.53 211 PRO A O 1
ATOM 1573 N N . VAL A 1 212 ? 25.006 -2.369 -28.225 1.00 57.81 212 VAL A N 1
ATOM 1574 C CA . VAL A 1 212 ? 26.183 -1.962 -27.448 1.00 57.81 212 VAL A CA 1
ATOM 1575 C C . VAL A 1 212 ? 27.392 -2.669 -28.036 1.00 57.81 212 VAL A C 1
ATOM 1577 O O . VAL A 1 212 ? 27.948 -3.598 -27.465 1.00 57.81 212 VAL A O 1
ATOM 1580 N N . GLY A 1 213 ? 27.773 -2.225 -29.234 1.00 48.78 213 GLY A N 1
ATOM 1581 C CA . GLY A 1 213 ? 28.926 -2.756 -29.949 1.00 48.78 213 GLY A CA 1
ATOM 1582 C C . GLY A 1 213 ? 28.676 -4.139 -30.553 1.00 48.78 213 GLY A C 1
ATOM 1583 O O . GLY A 1 213 ? 28.063 -5.023 -29.968 1.00 48.78 213 GLY A O 1
ATOM 1584 N N . HIS A 1 214 ? 29.156 -4.317 -31.777 1.00 42.81 214 HIS A N 1
ATOM 1585 C CA . HIS A 1 214 ? 29.133 -5.571 -32.517 1.00 42.81 214 HIS A CA 1
ATOM 1586 C C . HIS A 1 214 ? 29.644 -6.737 -31.652 1.00 42.81 214 HIS A C 1
ATOM 1588 O O . HIS A 1 214 ? 30.829 -6.767 -31.340 1.00 42.81 214 HIS A O 1
ATOM 1594 N N . SER A 1 215 ? 28.730 -7.625 -31.248 1.00 43.59 215 SER A N 1
ATOM 1595 C CA . SER A 1 215 ? 28.801 -9.082 -30.989 1.00 43.59 215 SER A CA 1
ATOM 1596 C C . SER A 1 215 ? 30.144 -9.830 -30.811 1.00 43.59 215 SER A C 1
ATOM 1598 O O . SER A 1 215 ? 30.177 -11.041 -31.008 1.00 43.59 215 SER A O 1
ATOM 1600 N N . GLN A 1 216 ? 31.244 -9.200 -30.396 1.00 42.56 216 GLN A N 1
ATOM 1601 C CA . GLN A 1 216 ? 32.535 -9.853 -30.143 1.00 42.56 216 GLN A CA 1
ATOM 1602 C C . GLN A 1 216 ? 33.333 -9.126 -29.053 1.00 42.56 216 GLN A C 1
ATOM 1604 O O . GLN A 1 216 ? 34.443 -8.651 -29.280 1.00 42.56 216 GLN A O 1
ATOM 1609 N N . GLY A 1 217 ? 32.770 -9.047 -27.846 1.00 44.28 217 GLY A N 1
ATOM 1610 C CA . GLY A 1 217 ? 33.486 -8.551 -26.673 1.00 44.28 217 GLY A CA 1
ATOM 1611 C C . GLY A 1 217 ? 33.983 -7.103 -26.784 1.00 44.28 217 GLY A C 1
ATOM 1612 O O . GLY A 1 217 ? 33.753 -6.379 -27.752 1.00 44.28 217 GLY A O 1
ATOM 1613 N N . PHE A 1 218 ? 34.677 -6.652 -25.743 1.00 48.94 218 PHE A N 1
ATOM 1614 C CA . PHE A 1 218 ? 35.403 -5.390 -25.802 1.00 48.94 218 PHE A CA 1
ATOM 1615 C C . PHE A 1 218 ? 36.534 -5.526 -26.831 1.00 48.94 218 PHE A C 1
ATOM 1617 O O . PHE A 1 218 ? 37.514 -6.226 -26.567 1.00 48.94 218 PHE A O 1
ATOM 1624 N N . ARG A 1 219 ? 36.452 -4.832 -27.976 1.00 46.94 219 ARG A N 1
ATOM 1625 C CA . ARG A 1 219 ? 37.632 -4.617 -28.828 1.00 46.94 219 ARG A CA 1
ATOM 1626 C C . ARG A 1 219 ? 38.602 -3.704 -28.082 1.00 46.94 219 ARG A C 1
ATOM 1628 O O . ARG A 1 219 ? 38.547 -2.484 -28.197 1.00 46.94 219 ARG A O 1
ATOM 1635 N N . LYS A 1 220 ? 39.502 -4.297 -27.300 1.00 45.69 220 LYS A N 1
ATOM 1636 C CA . LYS A 1 220 ? 40.712 -3.610 -26.848 1.00 45.69 220 LYS A CA 1
ATOM 1637 C C . LYS A 1 220 ? 41.587 -3.380 -28.081 1.00 45.69 220 LYS A C 1
ATOM 1639 O O . LYS A 1 220 ? 42.152 -4.343 -28.596 1.00 45.69 220 LYS A O 1
ATOM 1644 N N . CYS A 1 221 ? 41.704 -2.139 -28.558 1.00 56.81 221 CYS A N 1
ATOM 1645 C CA . CYS A 1 221 ? 42.773 -1.796 -29.504 1.00 56.81 221 CYS A CA 1
ATOM 1646 C C . CYS A 1 221 ? 44.109 -2.167 -28.841 1.00 56.81 221 CYS A C 1
ATOM 1648 O O . CYS A 1 221 ? 44.386 -1.758 -27.716 1.00 56.81 221 CYS A O 1
ATOM 1650 N N . HIS A 1 222 ? 44.892 -3.018 -29.506 1.00 53.97 222 HIS A N 1
ATOM 1651 C CA . HIS A 1 222 ? 46.240 -3.431 -29.092 1.00 53.97 222 HIS A CA 1
ATOM 1652 C C . HIS A 1 222 ? 47.298 -2.489 -29.676 1.00 53.97 222 HIS A C 1
ATOM 1654 O O . HIS A 1 222 ? 48.372 -2.901 -30.104 1.00 53.97 222 HIS A O 1
ATOM 1660 N N . CYS A 1 223 ? 46.974 -1.204 -29.751 1.00 62.97 223 CYS A N 1
ATOM 1661 C CA . CYS A 1 223 ? 47.859 -0.211 -30.321 1.00 62.97 223 CYS A CA 1
ATOM 1662 C C . CYS A 1 223 ? 48.888 0.156 -29.242 1.00 62.97 223 CYS A C 1
ATOM 1664 O O . CYS A 1 223 ? 48.541 0.759 -28.230 1.00 62.97 223 CYS A O 1
ATOM 1666 N N . GLN A 1 224 ? 50.138 -0.282 -29.418 1.00 61.28 224 GLN A N 1
ATOM 1667 C CA . GLN A 1 224 ? 51.234 -0.023 -28.471 1.00 61.28 224 GLN A CA 1
ATOM 1668 C C . GLN A 1 224 ? 51.801 1.404 -28.579 1.00 61.28 224 GLN A C 1
ATOM 1670 O O . GLN A 1 224 ? 52.611 1.810 -27.752 1.00 61.28 224 GLN A O 1
ATOM 1675 N N . SER A 1 225 ? 51.353 2.188 -29.559 1.00 53.03 225 SER A N 1
ATOM 1676 C CA . SER A 1 225 ? 51.675 3.604 -29.708 1.00 53.03 225 SER A CA 1
ATOM 1677 C C . SER A 1 225 ? 50.404 4.405 -30.008 1.00 53.03 225 SER A C 1
ATOM 1679 O O . SER A 1 225 ? 49.454 3.910 -30.614 1.00 53.03 225 SER A O 1
ATOM 1681 N N . THR A 1 226 ? 50.365 5.629 -29.485 1.00 51.25 226 THR A N 1
ATOM 1682 C CA . THR A 1 226 ? 49.231 6.566 -29.463 1.00 51.25 226 THR A CA 1
ATOM 1683 C C . THR A 1 226 ? 48.479 6.664 -30.797 1.00 51.25 226 THR A C 1
ATOM 1685 O O . THR A 1 226 ? 49.054 7.088 -31.799 1.00 51.25 226 THR A O 1
ATOM 1688 N N . CYS A 1 227 ? 47.179 6.343 -30.804 1.00 49.81 227 CYS A N 1
ATOM 1689 C CA . CYS A 1 227 ? 46.317 6.519 -31.975 1.00 49.81 227 CYS A CA 1
ATOM 1690 C C . CYS A 1 227 ? 46.080 8.009 -32.260 1.00 49.81 227 CYS A C 1
ATOM 1692 O O . CYS A 1 227 ? 45.307 8.675 -31.572 1.00 49.81 227 CYS A O 1
ATOM 1694 N N . LEU A 1 228 ? 46.723 8.514 -33.308 1.00 51.62 228 LEU A N 1
ATOM 1695 C CA . LEU A 1 228 ? 46.457 9.816 -33.908 1.00 51.62 228 LEU A CA 1
ATOM 1696 C C . LEU A 1 228 ? 45.328 9.679 -34.935 1.00 51.62 228 LEU A C 1
ATOM 1698 O O . LEU A 1 228 ? 45.620 9.542 -36.109 1.00 51.62 228 LEU A O 1
ATOM 1702 N N . THR A 1 229 ? 44.066 9.712 -34.508 1.00 41.12 229 THR A N 1
ATOM 1703 C CA . THR A 1 229 ? 42.963 10.275 -35.317 1.00 41.12 229 THR A CA 1
ATOM 1704 C C . THR A 1 229 ? 41.713 10.415 -34.457 1.00 41.12 229 THR A C 1
ATOM 1706 O O . THR A 1 229 ? 41.004 9.454 -34.159 1.00 41.12 229 THR A O 1
ATOM 1709 N N . VAL A 1 230 ? 41.457 11.658 -34.071 1.00 45.72 230 VAL A N 1
ATOM 1710 C CA . VAL A 1 230 ? 40.162 12.189 -33.653 1.00 45.72 230 VAL A CA 1
ATOM 1711 C C . VAL A 1 230 ? 39.275 12.223 -34.906 1.00 45.72 230 VAL A C 1
ATOM 1713 O O . VAL A 1 230 ? 39.677 12.840 -35.880 1.00 45.72 230 VAL A O 1
ATOM 1716 N N . PHE A 1 231 ? 38.104 11.571 -34.869 1.00 39.66 231 PHE A N 1
ATOM 1717 C CA . PHE A 1 231 ? 37.035 11.609 -35.888 1.00 39.66 231 PHE A CA 1
ATOM 1718 C C . PHE A 1 231 ? 37.399 11.184 -37.330 1.00 39.66 231 PHE A C 1
ATOM 1720 O O . PHE A 1 231 ? 38.075 11.908 -38.044 1.00 39.66 231 PHE A O 1
ATOM 1727 N N . MET A 1 232 ? 36.770 10.115 -37.838 1.00 33.25 232 MET A N 1
ATOM 1728 C CA . MET A 1 232 ? 35.846 10.258 -38.976 1.00 33.25 232 MET A CA 1
ATOM 1729 C C . MET A 1 232 ? 34.969 9.020 -39.201 1.00 33.25 232 MET A C 1
ATOM 1731 O O . MET A 1 232 ? 35.401 7.875 -39.098 1.00 33.25 232 MET A O 1
ATOM 1735 N N . PHE A 1 233 ? 33.706 9.337 -39.482 1.00 45.47 233 PHE A N 1
ATOM 1736 C CA . PHE A 1 233 ? 32.643 8.514 -40.040 1.00 45.47 233 PHE A CA 1
ATOM 1737 C C . PHE A 1 233 ? 33.021 7.958 -41.426 1.00 45.47 233 PHE A C 1
ATOM 1739 O O . PHE A 1 233 ? 33.852 8.527 -42.126 1.00 45.47 233 PHE A O 1
ATOM 1746 N N . GLU A 1 234 ? 32.236 6.963 -41.841 1.00 37.56 234 GLU A N 1
ATOM 1747 C CA . GLU A 1 234 ? 31.969 6.561 -43.228 1.00 37.56 234 GLU A CA 1
ATOM 1748 C C . GLU A 1 234 ? 32.894 5.484 -43.821 1.00 37.56 234 GLU A C 1
ATOM 1750 O O . GLU A 1 234 ? 34.064 5.679 -44.134 1.00 37.56 234 GLU A O 1
ATOM 1755 N N . SER A 1 235 ? 32.313 4.310 -44.065 1.00 35.31 235 SER A N 1
ATOM 1756 C CA . SER A 1 235 ? 32.742 3.450 -45.163 1.00 35.31 235 SER A CA 1
ATOM 1757 C C . SER A 1 235 ? 31.496 2.907 -45.836 1.00 35.31 235 SER A C 1
ATOM 1759 O O . SER A 1 235 ? 30.789 2.039 -45.326 1.00 35.31 235 SER A O 1
ATOM 1761 N N . ARG A 1 236 ? 31.212 3.547 -46.968 1.00 41.34 236 ARG A N 1
ATOM 1762 C CA . ARG A 1 236 ? 30.249 3.145 -47.982 1.00 41.34 236 ARG A CA 1
ATOM 1763 C C . ARG A 1 236 ? 30.518 1.699 -48.381 1.00 41.34 236 ARG A C 1
ATOM 1765 O O . ARG A 1 236 ? 31.657 1.335 -48.656 1.00 41.34 236 ARG A O 1
ATOM 1772 N N . HIS A 1 237 ? 29.452 0.914 -48.471 1.00 40.31 237 HIS A N 1
ATOM 1773 C CA . HIS A 1 237 ? 29.459 -0.283 -49.294 1.00 40.31 237 HIS A CA 1
ATOM 1774 C C . HIS A 1 237 ? 29.653 0.136 -50.755 1.00 40.31 237 HIS A C 1
ATOM 1776 O O . HIS A 1 237 ? 28.820 0.850 -51.313 1.00 40.31 237 HIS A O 1
ATOM 1782 N N . ALA A 1 238 ? 30.739 -0.325 -51.363 1.00 39.31 238 ALA A N 1
ATOM 1783 C CA . ALA A 1 238 ? 30.862 -0.447 -52.804 1.00 39.31 238 ALA A CA 1
ATOM 1784 C C . ALA A 1 238 ? 31.566 -1.776 -53.106 1.00 39.31 238 ALA A C 1
ATOM 1786 O O . ALA A 1 238 ? 32.761 -1.898 -52.851 1.00 39.31 238 ALA A O 1
ATOM 1787 N N . LEU A 1 239 ? 30.752 -2.693 -53.648 1.00 37.16 239 LEU A N 1
ATOM 1788 C CA . LEU A 1 239 ? 31.047 -3.980 -54.297 1.00 37.16 239 LEU A CA 1
ATOM 1789 C C . LEU A 1 239 ? 31.633 -5.096 -53.420 1.00 37.16 239 LEU A C 1
ATOM 1791 O O . LEU A 1 239 ? 32.833 -5.063 -53.085 1.00 37.16 239 LEU A O 1
#

Foldseek 3Di:
DEEAEQEEAEEEEAEADEAEEEYAEHYEYEYEYAEAYEYEYEYAYHYEYEYEYAYHDEYEAEYNYAYYYDYYYNYHYYYDYHYPHDDDDDDPPDSPVVVVVVVVVVVVVVVVVVVVVVVVVVVVVCVVQPDDDQQWWKFQDDPVLDDQQFDRIAGWTFDDQDPVATWTFGLAATEPDGDHSVRTDTDPDGDDPVSGDHDYDHPSRSRVPPDSDPDDHPPDDPPPDDDPDDDDDDDDDDD

Radius of gyration: 39.99 Å; chains: 1; bounding box: 95×25×113 Å

Secondary structure (DSSP, 8-state):
-EE-SSS-EEEEESSS--EEEEE-SSS-EEEEESSSS-EEEEE-SSS-EEEEE-SSS-EEEEE-SSS-EEEEE-SSS-EEEEE---S-SS----HHHHHHHHHHHHHHHHHHHHHHHHHHHHHHHHHHS----TT--EEEPPGGG--TT--SEEE-EEEEEETTEEEEEETTEEEEEEE-GGG-B--S----GGG--S-EE-HHHHHHHS-SSSSSS------SS--------------